Protein AF-B8MIV3-F1 (afdb_monomer)

pLDDT: mean 70.84, std 18.75, range [21.78, 92.44]

Structure (mmCIF, N/CA/C/O backbone):
data_AF-B8MIV3-F1
#
_entry.id   AF-B8MIV3-F1
#
loop_
_atom_site.group_PDB
_atom_site.id
_atom_site.type_symbol
_atom_site.label_atom_id
_atom_site.label_alt_id
_atom_site.label_comp_id
_atom_site.label_asym_id
_atom_site.label_entity_id
_atom_site.label_seq_id
_atom_site.pdbx_PDB_ins_code
_atom_site.Cartn_x
_atom_site.Cartn_y
_atom_site.Cartn_z
_atom_site.occupancy
_atom_site.B_iso_or_equiv
_atom_site.auth_seq_id
_atom_site.auth_comp_id
_atom_site.auth_asym_id
_atom_site.auth_atom_id
_atom_site.pdbx_PDB_model_num
ATOM 1 N N . MET A 1 1 ? -9.979 -46.275 10.441 1.00 34.84 1 MET A N 1
ATOM 2 C CA . MET A 1 1 ? -9.043 -45.698 11.426 1.00 34.84 1 MET A CA 1
ATOM 3 C C . MET A 1 1 ? -7.917 -45.009 10.666 1.00 34.84 1 MET A C 1
ATOM 5 O O . MET A 1 1 ? -6.984 -45.688 10.284 1.00 34.84 1 MET A O 1
ATOM 9 N N . CYS A 1 2 ? -8.074 -43.721 10.334 1.00 21.78 2 CYS A N 1
ATOM 10 C CA . CYS A 1 2 ? -7.055 -42.668 10.484 1.00 21.78 2 CYS A CA 1
ATOM 11 C C . CYS A 1 2 ? -7.606 -41.336 9.936 1.00 21.78 2 CYS A C 1
ATOM 13 O O . CYS A 1 2 ? -8.044 -41.282 8.792 1.00 21.78 2 CYS A O 1
ATOM 15 N N . MET A 1 3 ? -7.541 -40.298 10.776 1.00 25.42 3 MET A N 1
ATOM 16 C CA . MET A 1 3 ? -7.620 -38.861 10.459 1.00 25.42 3 MET A CA 1
ATOM 17 C C . MET A 1 3 ? -8.984 -38.269 10.057 1.00 25.42 3 MET A C 1
ATOM 19 O O . MET A 1 3 ? -9.133 -37.608 9.036 1.00 25.42 3 MET A O 1
ATOM 23 N N . ALA A 1 4 ? -9.962 -38.403 10.956 1.00 30.95 4 ALA A N 1
ATOM 24 C CA . ALA A 1 4 ? -11.007 -37.400 11.147 1.00 30.95 4 ALA A CA 1
ATOM 25 C C . ALA A 1 4 ? -10.595 -36.461 12.294 1.00 30.95 4 ALA A C 1
ATOM 27 O O . ALA A 1 4 ? -10.936 -36.722 13.442 1.00 30.95 4 ALA A O 1
ATOM 28 N N . THR A 1 5 ? -9.828 -35.402 12.022 1.00 29.91 5 THR A N 1
ATOM 29 C CA . THR A 1 5 ? -9.693 -34.224 12.909 1.00 29.91 5 THR A CA 1
ATOM 30 C C . THR A 1 5 ? -9.076 -33.072 12.106 1.00 29.91 5 THR A C 1
ATOM 32 O O . THR A 1 5 ? -8.103 -33.310 11.407 1.00 29.91 5 THR A O 1
ATOM 35 N N . TYR A 1 6 ? -9.614 -31.850 12.230 1.00 24.81 6 TYR A N 1
ATOM 36 C CA . TYR A 1 6 ? -9.175 -30.569 11.620 1.00 24.81 6 TYR A CA 1
ATOM 37 C C . TYR A 1 6 ? -9.845 -30.060 10.329 1.00 24.81 6 TYR A C 1
ATOM 39 O O . TYR A 1 6 ? -9.387 -29.084 9.747 1.00 24.81 6 TYR A O 1
ATOM 47 N N . LEU A 1 7 ? -11.015 -30.582 9.960 1.00 24.48 7 LEU A N 1
ATOM 48 C CA . LEU A 1 7 ? -12.007 -29.817 9.180 1.00 24.48 7 LEU A CA 1
ATOM 49 C C . LEU A 1 7 ? -13.138 -29.360 10.108 1.00 24.48 7 LEU A C 1
ATOM 51 O O . LEU A 1 7 ? -14.319 -29.609 9.881 1.00 24.48 7 LEU A O 1
ATOM 55 N N . THR A 1 8 ? -12.761 -28.724 11.217 1.00 24.02 8 THR A N 1
ATOM 56 C CA . THR A 1 8 ? -13.718 -27.976 12.02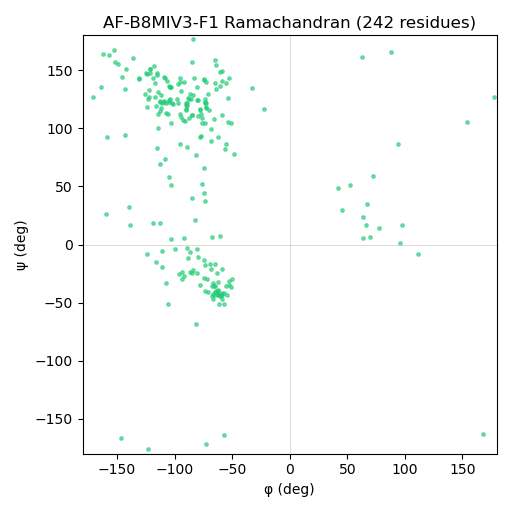8 1.00 24.02 8 THR A CA 1
ATOM 57 C C . THR A 1 8 ? -13.960 -26.660 11.311 1.00 24.02 8 THR A C 1
ATOM 59 O O . THR A 1 8 ? -13.030 -25.882 11.113 1.00 24.02 8 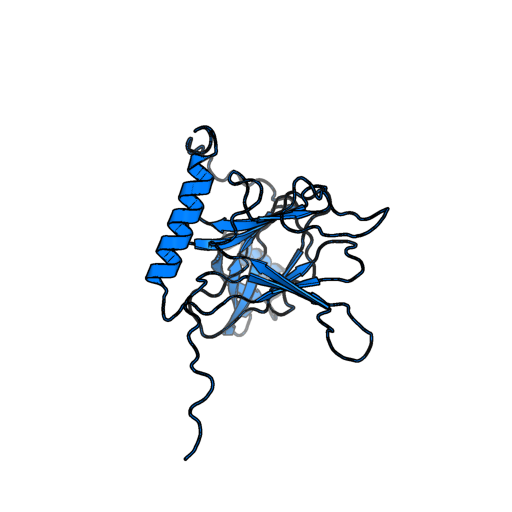THR A O 1
ATOM 62 N N . LEU A 1 9 ? -15.208 -26.464 10.893 1.00 28.73 9 LEU A N 1
ATOM 63 C CA . LEU A 1 9 ? -15.790 -25.209 10.441 1.00 28.73 9 LEU A CA 1
ATOM 64 C C . LEU A 1 9 ? -15.034 -23.975 10.963 1.00 28.73 9 LEU A C 1
ATOM 66 O O . LEU A 1 9 ? -15.094 -23.673 12.151 1.00 28.73 9 LEU A O 1
ATOM 70 N N . ILE A 1 10 ? -14.458 -23.197 10.050 1.00 30.52 10 ILE A N 1
ATOM 71 C CA . ILE A 1 10 ? -14.432 -21.743 10.205 1.00 30.52 10 ILE A CA 1
ATOM 72 C C . ILE A 1 10 ? -15.407 -21.195 9.161 1.00 30.52 10 ILE A C 1
ATOM 74 O O . ILE A 1 10 ? -15.038 -20.661 8.121 1.00 30.52 10 ILE A O 1
ATOM 78 N N . ARG A 1 11 ? -16.701 -21.382 9.445 1.00 32.84 11 ARG A N 1
ATOM 79 C CA . ARG A 1 11 ? -17.645 -20.287 9.206 1.00 32.84 11 ARG A CA 1
ATOM 80 C C . ARG A 1 11 ? -17.146 -19.136 10.093 1.00 32.84 11 ARG A C 1
ATOM 82 O O . ARG A 1 11 ? -16.777 -19.418 11.224 1.00 32.84 11 ARG A O 1
ATOM 89 N N . ASP A 1 12 ? -17.118 -17.914 9.562 1.00 36.22 12 ASP A N 1
ATOM 90 C CA . ASP A 1 12 ? -16.600 -16.657 10.151 1.00 36.22 12 ASP A CA 1
ATOM 91 C C . ASP A 1 12 ? -15.149 -16.248 9.829 1.00 36.22 12 ASP A C 1
ATOM 93 O O . ASP A 1 12 ? -14.218 -16.468 10.599 1.00 36.22 12 ASP A O 1
ATOM 97 N N . THR A 1 13 ? -14.958 -15.539 8.702 1.00 36.06 13 THR A N 1
ATOM 98 C CA . THR A 1 13 ? -14.684 -14.071 8.615 1.00 36.06 13 THR A CA 1
ATOM 99 C C . THR A 1 13 ? -13.906 -13.721 7.337 1.00 36.06 13 THR A C 1
ATOM 101 O O . THR A 1 13 ? -12.713 -13.973 7.211 1.00 36.06 13 THR A O 1
ATOM 104 N N . ALA A 1 14 ? -14.610 -13.133 6.363 1.00 45.69 14 ALA A N 1
ATOM 105 C CA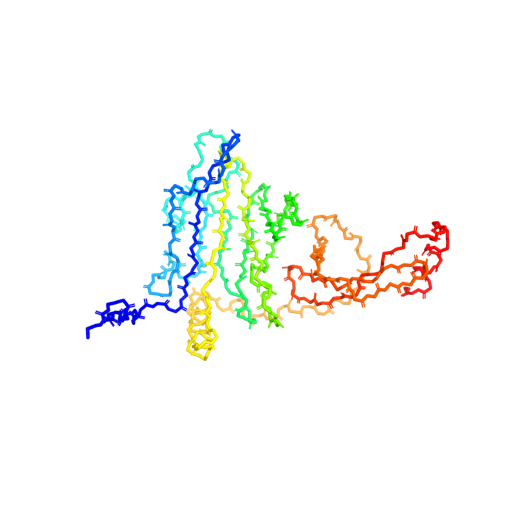 . ALA A 1 14 ? -14.176 -12.915 4.979 1.00 45.69 14 ALA A CA 1
ATOM 106 C C . ALA A 1 14 ? -13.345 -11.635 4.733 1.00 45.69 14 ALA A C 1
ATOM 108 O O . ALA A 1 14 ? -13.545 -10.950 3.744 1.00 45.69 14 ALA A O 1
ATOM 109 N N . PHE A 1 15 ? -12.438 -11.293 5.635 1.00 47.66 15 PHE A N 1
ATOM 110 C CA . PHE A 1 15 ? -11.309 -10.384 5.413 1.00 47.66 15 PHE A CA 1
ATOM 111 C C . PHE A 1 15 ? -10.462 -10.502 6.663 1.00 47.66 15 PHE A C 1
ATOM 113 O O . PHE A 1 15 ? -10.987 -10.425 7.774 1.00 47.66 15 PHE A O 1
ATOM 120 N N . LYS A 1 16 ? -9.181 -10.789 6.479 1.00 56.50 16 LYS A N 1
ATOM 121 C CA . LYS A 1 16 ? -8.246 -10.998 7.571 1.00 56.50 16 LYS A CA 1
ATOM 122 C C . LYS A 1 16 ? -6.924 -10.404 7.139 1.00 56.50 16 LYS A C 1
ATOM 124 O O . LYS A 1 16 ? -6.143 -11.081 6.477 1.00 56.50 16 LYS A O 1
ATOM 129 N N . ILE A 1 17 ? -6.700 -9.151 7.519 1.00 58.06 17 ILE A N 1
ATOM 130 C CA . ILE A 1 17 ? -5.345 -8.615 7.571 1.00 58.06 17 ILE A CA 1
ATOM 131 C C . ILE A 1 17 ? -4.799 -9.007 8.926 1.00 58.06 17 ILE A C 1
ATOM 133 O O . ILE A 1 17 ? -5.283 -8.571 9.973 1.00 58.06 17 ILE A O 1
ATOM 137 N N . ILE A 1 18 ? -3.824 -9.897 8.879 1.00 61.09 18 ILE A N 1
ATOM 138 C CA . ILE A 1 18 ? -2.967 -10.177 10.011 1.00 61.09 18 ILE A CA 1
ATOM 139 C C . ILE A 1 18 ? -1.818 -9.185 9.944 1.00 61.09 18 ILE A C 1
ATOM 141 O O . ILE A 1 18 ? -1.123 -9.120 8.934 1.00 61.09 18 ILE A O 1
ATOM 145 N N . ILE A 1 19 ? -1.629 -8.449 11.031 1.00 60.91 19 ILE A N 1
ATOM 146 C CA . ILE A 1 19 ? -0.485 -7.567 11.216 1.00 60.91 19 ILE A CA 1
ATOM 147 C C . ILE A 1 19 ? 0.423 -8.210 12.248 1.00 60.91 19 ILE A C 1
ATOM 149 O O . ILE A 1 19 ? 0.032 -8.329 13.414 1.00 60.91 19 ILE A O 1
ATOM 153 N N . GLU A 1 20 ? 1.607 -8.635 11.817 1.00 60.38 20 GLU A N 1
ATOM 154 C CA . GLU A 1 20 ? 2.607 -9.235 12.700 1.00 60.38 20 GLU A CA 1
ATOM 155 C C . GLU A 1 20 ? 3.702 -8.221 13.031 1.00 60.38 20 GLU A C 1
ATOM 157 O O . GLU A 1 20 ? 4.365 -7.690 12.138 1.00 60.38 20 GLU A O 1
ATOM 162 N N . PHE A 1 21 ? 3.878 -7.958 14.328 1.00 54.62 21 PHE A N 1
ATOM 163 C CA . PHE A 1 21 ? 4.893 -7.044 14.851 1.00 54.62 21 PHE A CA 1
ATOM 164 C C . PHE A 1 21 ? 6.179 -7.815 15.144 1.00 54.62 21 PHE A C 1
ATOM 166 O O . PHE A 1 21 ? 6.240 -8.560 16.129 1.00 54.62 21 PHE A O 1
ATOM 173 N N . GLY A 1 22 ? 7.198 -7.642 14.304 1.00 53.53 22 GLY A N 1
ATOM 174 C CA . GLY A 1 22 ? 8.499 -8.292 14.468 1.00 53.53 22 GLY A CA 1
ATOM 175 C C . GLY A 1 22 ? 9.596 -7.326 14.905 1.00 53.53 22 GLY A C 1
ATOM 176 O O . GLY A 1 22 ? 9.615 -6.192 14.442 1.00 53.53 22 GLY A O 1
ATOM 177 N N . SER A 1 23 ? 10.524 -7.762 15.762 1.00 47.88 23 SER A N 1
ATOM 178 C CA . SER A 1 23 ? 11.794 -7.059 16.000 1.00 47.88 23 SER A CA 1
ATOM 179 C C . SER A 1 23 ? 12.950 -7.799 15.319 1.00 47.88 23 SER A C 1
ATOM 181 O O . SER A 1 23 ? 13.039 -9.026 15.375 1.00 47.88 23 SER A O 1
ATOM 183 N N . LEU A 1 24 ? 13.844 -7.054 14.659 1.00 46.19 24 LEU A N 1
ATOM 184 C CA . LEU A 1 24 ? 15.051 -7.618 14.052 1.00 46.19 24 LEU A CA 1
ATOM 185 C C . LEU A 1 24 ? 16.084 -7.919 15.152 1.00 46.19 24 LEU A C 1
ATOM 187 O O . LEU A 1 24 ? 16.730 -7.002 15.663 1.00 46.19 24 LEU A O 1
ATOM 191 N N . LEU A 1 25 ? 16.268 -9.191 15.508 1.00 42.81 25 LEU A N 1
ATOM 192 C CA . LEU A 1 25 ? 17.424 -9.625 16.294 1.00 42.81 25 LEU A CA 1
ATOM 193 C C . LEU A 1 25 ? 18.569 -9.978 15.344 1.00 42.81 25 LEU A C 1
ATOM 195 O O . LEU A 1 25 ? 18.414 -10.786 14.429 1.00 42.81 25 LEU A O 1
ATOM 199 N N . MET A 1 26 ? 19.733 -9.366 15.569 1.00 37.59 26 MET A N 1
ATOM 200 C CA . MET A 1 26 ? 20.976 -9.720 14.884 1.00 37.59 26 MET A CA 1
ATOM 201 C C . MET A 1 26 ? 21.247 -11.224 15.051 1.00 37.59 26 MET A C 1
ATOM 203 O O . MET A 1 26 ? 21.647 -11.666 16.123 1.00 37.59 26 MET A O 1
ATOM 207 N N . GLY A 1 27 ? 21.025 -11.999 13.985 1.00 42.69 27 GLY A N 1
ATOM 208 C CA . GLY A 1 27 ? 21.519 -13.371 13.846 1.00 42.69 27 GLY A CA 1
ATOM 209 C C . GLY A 1 27 ? 20.499 -14.516 13.878 1.00 42.69 27 GLY A C 1
ATOM 210 O O . GLY A 1 27 ? 20.904 -15.633 13.572 1.00 42.69 27 GLY A O 1
ATOM 211 N N . ALA A 1 28 ? 19.212 -14.307 14.183 1.00 42.44 28 ALA A N 1
ATOM 212 C CA . ALA A 1 28 ? 18.247 -15.418 14.207 1.00 42.44 28 ALA A CA 1
ATOM 213 C C . ALA A 1 28 ? 16.782 -14.968 14.060 1.00 42.44 28 ALA A C 1
ATOM 215 O O . ALA A 1 28 ? 16.124 -14.709 15.059 1.00 42.44 28 ALA A O 1
ATOM 216 N N . GLY A 1 29 ? 16.272 -14.944 12.821 1.00 49.16 29 GLY A N 1
ATOM 217 C CA . GLY A 1 29 ? 14.836 -14.884 12.504 1.00 49.16 29 GLY A CA 1
ATOM 218 C C . GLY A 1 29 ? 14.067 -13.635 12.967 1.00 49.16 29 GLY A C 1
ATOM 219 O O . GLY A 1 29 ? 14.489 -12.880 13.838 1.00 49.16 29 GLY A O 1
ATOM 220 N N . PHE A 1 30 ? 12.897 -13.405 12.369 1.00 45.03 30 PHE A N 1
ATOM 221 C CA . PHE A 1 30 ? 11.919 -12.461 12.911 1.00 45.03 30 PHE A CA 1
ATOM 222 C C . PHE A 1 30 ? 11.138 -13.152 14.035 1.00 45.03 30 PHE A C 1
ATOM 224 O O . PHE A 1 30 ? 10.541 -14.205 13.817 1.00 45.03 30 PHE A O 1
ATOM 231 N N . LEU A 1 31 ? 11.120 -12.567 15.236 1.00 48.03 31 LEU A N 1
ATOM 232 C CA . LEU A 1 31 ? 10.182 -12.965 16.289 1.00 48.03 31 LEU A CA 1
ATOM 233 C C . LEU A 1 31 ? 8.943 -12.078 16.200 1.00 48.03 31 LEU A C 1
ATOM 235 O O . LEU A 1 31 ? 8.992 -10.902 16.561 1.00 48.03 31 LEU A O 1
ATOM 239 N N . PHE A 1 32 ? 7.835 -12.640 15.724 1.00 52.69 32 PHE A N 1
ATOM 240 C CA . PHE A 1 32 ? 6.541 -11.966 15.720 1.00 52.69 32 PHE A CA 1
ATOM 241 C C . PHE A 1 32 ? 5.943 -12.007 17.125 1.00 52.69 32 PHE A C 1
ATOM 243 O O . PHE A 1 32 ? 5.611 -13.068 17.648 1.00 52.69 32 PHE A O 1
ATOM 250 N N . THR A 1 33 ? 5.842 -10.846 17.763 1.00 55.53 33 THR A N 1
ATOM 251 C CA . THR A 1 33 ? 5.434 -10.740 19.172 1.00 55.53 33 THR A CA 1
ATOM 252 C C . THR A 1 33 ? 3.930 -10.552 19.340 1.00 55.53 33 THR A C 1
ATOM 254 O O . THR A 1 33 ? 3.376 -10.946 20.360 1.00 55.53 33 THR A O 1
ATOM 257 N N . HIS A 1 34 ? 3.262 -9.962 18.346 1.00 64.38 34 HIS A N 1
ATOM 258 C CA . HIS A 1 34 ? 1.845 -9.613 18.413 1.00 64.38 34 HIS A CA 1
ATOM 259 C C . HIS A 1 34 ? 1.185 -9.777 17.047 1.00 64.38 34 HIS A C 1
ATOM 261 O O . HIS A 1 34 ? 1.802 -9.481 16.023 1.00 64.38 34 HIS A O 1
ATOM 267 N N . ARG A 1 35 ? -0.079 -10.218 17.057 1.00 69.19 35 ARG A N 1
ATOM 268 C CA . ARG A 1 35 ? -0.912 -10.409 15.869 1.00 69.19 35 ARG A CA 1
ATOM 269 C C . ARG A 1 35 ? -2.201 -9.614 16.017 1.00 69.19 35 ARG A C 1
ATOM 271 O O . ARG A 1 35 ? -2.978 -9.893 16.926 1.00 69.19 35 ARG A O 1
ATOM 278 N N . ILE A 1 36 ? -2.442 -8.662 15.124 1.00 72.81 36 ILE A N 1
ATOM 279 C CA . ILE A 1 36 ? -3.729 -7.954 15.051 1.00 72.81 36 ILE A CA 1
ATOM 280 C C . ILE A 1 36 ? -4.507 -8.495 13.862 1.00 72.81 36 ILE A C 1
ATOM 282 O O . ILE A 1 36 ? -3.928 -8.705 12.800 1.00 72.81 36 ILE A O 1
ATOM 286 N N . LYS A 1 37 ? -5.803 -8.747 14.060 1.00 78.19 37 LYS A N 1
ATOM 287 C CA . LYS A 1 37 ? -6.717 -9.247 13.035 1.00 78.19 37 LYS A CA 1
ATOM 288 C C . LYS A 1 37 ? -7.733 -8.156 12.703 1.00 78.19 37 LYS A C 1
ATOM 290 O O . LYS A 1 37 ? -8.497 -7.775 13.583 1.00 78.19 37 LYS A O 1
ATOM 295 N N . LEU A 1 38 ? -7.740 -7.671 11.463 1.00 75.06 38 LEU A N 1
ATOM 296 C CA . LEU A 1 38 ? -8.798 -6.785 10.960 1.00 75.06 38 LEU A CA 1
ATOM 297 C C . LEU A 1 38 ? -9.861 -7.613 10.238 1.00 75.06 38 LEU A C 1
ATOM 299 O O . LEU A 1 38 ? -9.504 -8.448 9.407 1.00 75.06 38 LEU A O 1
ATOM 303 N N . GLU A 1 39 ? -11.139 -7.381 10.542 1.00 76.31 39 GLU A N 1
ATOM 304 C CA . GLU A 1 39 ? -12.282 -8.119 9.991 1.00 76.31 39 GLU A CA 1
ATOM 305 C C . GLU A 1 39 ? -13.470 -7.189 9.724 1.00 76.31 39 GLU A C 1
ATOM 307 O O . GLU A 1 39 ? -13.702 -6.250 10.477 1.00 76.31 39 GLU A O 1
ATOM 312 N N . PHE A 1 40 ? -14.316 -7.514 8.743 1.00 72.06 40 PHE A N 1
ATOM 313 C CA . PHE A 1 40 ? -15.565 -6.771 8.505 1.00 72.06 40 PHE A CA 1
ATOM 314 C C . PHE A 1 40 ? -16.572 -6.829 9.669 1.00 72.06 40 PHE A C 1
ATOM 316 O O . PHE A 1 40 ? -17.416 -5.947 9.797 1.00 72.06 40 PHE A O 1
ATOM 323 N N . SER A 1 41 ? -16.512 -7.868 10.504 1.00 71.50 41 SER A N 1
ATOM 324 C CA . SER A 1 41 ? -17.312 -8.028 11.732 1.00 71.50 41 SER A CA 1
ATOM 325 C C . SER A 1 41 ? -16.926 -7.035 12.827 1.00 71.50 41 SER A C 1
ATOM 327 O O . SER A 1 41 ? -17.725 -6.787 13.728 1.00 71.50 41 SER A O 1
ATOM 329 N N . GLN A 1 42 ? -15.713 -6.484 12.759 1.00 73.94 42 GLN A N 1
ATOM 330 C CA . GLN A 1 42 ? -15.182 -5.512 13.706 1.00 73.94 42 GLN A CA 1
ATOM 331 C C . GLN A 1 42 ? -14.962 -4.192 12.962 1.00 73.94 42 GLN A C 1
ATOM 333 O O . GLN A 1 42 ? -13.858 -3.943 12.478 1.00 73.94 42 GLN A O 1
ATOM 338 N N . PRO A 1 43 ? -16.012 -3.365 12.801 1.00 71.75 43 PRO A N 1
ATOM 339 C CA . PRO A 1 43 ? -15.891 -2.115 12.065 1.00 71.75 43 PRO A CA 1
ATOM 340 C C . PRO A 1 43 ? -14.915 -1.155 12.767 1.00 71.75 43 PRO A C 1
ATOM 342 O O . PRO A 1 43 ? -14.756 -1.230 13.991 1.00 71.75 43 PRO A O 1
ATOM 345 N N . PRO A 1 44 ? -14.289 -0.232 12.017 1.00 80.19 44 PRO A N 1
ATOM 346 C CA . PRO A 1 44 ? -13.416 0.780 12.596 1.00 80.19 44 PRO A CA 1
ATOM 347 C C . PRO A 1 44 ? -14.175 1.669 13.593 1.00 80.19 44 PRO A C 1
ATOM 349 O O . PRO A 1 44 ? -15.370 1.943 13.445 1.00 80.19 44 PRO A O 1
ATOM 352 N N . LYS A 1 45 ? -13.463 2.154 14.614 1.00 78.62 45 LYS A N 1
ATOM 353 C CA . LYS A 1 45 ? -13.953 3.016 15.702 1.00 78.62 45 LYS A CA 1
ATOM 354 C C . LYS A 1 45 ? -14.670 4.255 15.191 1.00 78.62 45 LYS A C 1
ATOM 356 O O . LYS A 1 45 ? -15.596 4.736 15.839 1.00 78.62 45 LYS A O 1
ATOM 361 N N . ASN A 1 46 ? -14.217 4.798 14.070 1.00 72.19 46 ASN A N 1
ATOM 362 C CA . ASN A 1 46 ? -14.889 5.887 13.391 1.00 72.19 46 ASN A CA 1
ATOM 363 C C . ASN A 1 46 ? -15.376 5.376 12.038 1.00 72.19 46 ASN A C 1
ATOM 365 O O . ASN A 1 46 ? -14.572 5.361 11.135 1.00 72.19 46 ASN A O 1
ATOM 369 N N . PRO A 1 47 ? -16.654 5.024 11.848 1.00 66.50 47 PRO A N 1
ATOM 370 C CA . PRO A 1 47 ? -17.147 4.469 10.583 1.00 66.50 47 PRO A CA 1
ATOM 371 C C . PRO A 1 47 ? -16.958 5.377 9.353 1.00 66.50 47 PRO A C 1
ATOM 373 O O . PRO A 1 47 ? -16.950 4.879 8.231 1.00 66.50 47 PRO A O 1
ATOM 376 N N . ALA A 1 48 ? -16.792 6.691 9.563 1.00 64.06 48 ALA A N 1
ATOM 377 C CA . ALA A 1 48 ? -16.472 7.662 8.512 1.00 64.06 48 ALA A CA 1
ATOM 378 C C . ALA A 1 48 ? -14.981 7.690 8.140 1.00 64.06 48 ALA A C 1
ATOM 380 O O . ALA A 1 48 ? -14.573 8.451 7.264 1.00 64.06 48 ALA A O 1
ATOM 381 N N . LYS A 1 49 ? -14.156 6.912 8.843 1.00 61.78 49 LYS A N 1
ATOM 382 C CA . LYS A 1 49 ? -12.730 6.726 8.596 1.00 61.78 49 LYS A CA 1
ATOM 383 C C . LYS A 1 49 ? -12.421 5.230 8.591 1.00 61.78 49 LYS A C 1
ATOM 385 O O . LYS A 1 49 ? -12.978 4.450 9.350 1.00 61.78 49 LYS A O 1
ATOM 390 N N . ASP A 1 50 ? -11.529 4.799 7.725 1.00 82.88 50 ASP A N 1
ATOM 391 C CA . ASP A 1 50 ? -11.183 3.381 7.656 1.00 82.88 50 ASP A CA 1
ATOM 392 C C . ASP A 1 50 ? -10.338 2.935 8.861 1.00 82.88 50 ASP A C 1
ATOM 394 O O . ASP A 1 50 ? -10.140 3.696 9.814 1.00 82.88 50 ASP A O 1
ATOM 398 N N . PHE A 1 51 ? -9.810 1.705 8.837 1.00 85.94 51 PHE A N 1
ATOM 399 C CA . PHE A 1 51 ? -8.977 1.195 9.929 1.00 85.94 51 PHE A CA 1
ATOM 400 C C . PHE A 1 51 ? -7.754 2.084 10.136 1.00 85.94 51 PHE A C 1
ATOM 402 O O . PHE A 1 51 ? -6.851 2.133 9.302 1.00 85.94 51 PHE A O 1
ATOM 409 N N . SER A 1 52 ? -7.730 2.778 11.266 1.00 88.69 52 SER A N 1
ATOM 410 C CA . SER A 1 52 ? -6.802 3.867 11.540 1.00 88.69 52 SER A CA 1
ATOM 411 C C . SER A 1 52 ? -5.664 3.440 12.465 1.00 88.69 52 SER A C 1
ATOM 413 O O . SER A 1 52 ? -5.863 2.787 13.495 1.00 88.69 52 SER A O 1
ATOM 415 N N . PHE A 1 53 ? -4.450 3.847 12.107 1.00 88.00 53 PHE A N 1
ATOM 416 C CA . PHE A 1 53 ? -3.216 3.484 12.795 1.00 88.00 53 PHE A CA 1
ATOM 417 C C . PHE A 1 53 ? -2.482 4.735 13.249 1.00 88.00 53 PHE A C 1
ATOM 419 O O . PHE A 1 53 ? -2.284 5.658 12.463 1.00 88.00 53 PHE A O 1
ATOM 426 N N . GLY A 1 54 ? -2.025 4.779 14.497 1.00 86.62 54 GLY A N 1
ATOM 427 C CA . GLY A 1 54 ? -1.319 5.953 15.008 1.00 86.62 54 GLY A CA 1
ATOM 428 C C . GLY A 1 54 ? -1.146 5.940 16.515 1.00 86.62 54 GLY A C 1
ATOM 429 O O . GLY A 1 54 ? -1.263 4.904 17.158 1.00 86.62 54 GLY A O 1
ATOM 430 N N . ARG A 1 55 ? -0.834 7.093 17.102 1.00 85.50 55 ARG A N 1
ATOM 431 C 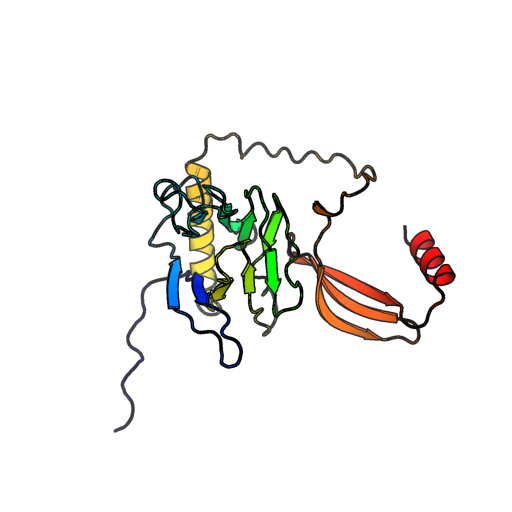CA . ARG A 1 55 ? -0.519 7.197 18.536 1.00 85.50 55 ARG A CA 1
ATOM 432 C C . ARG A 1 55 ? -1.747 7.393 19.433 1.00 85.50 55 ARG A C 1
ATOM 434 O O . ARG A 1 55 ? -1.689 7.131 20.633 1.00 85.50 55 ARG A O 1
ATOM 441 N N . ASN A 1 56 ? -2.847 7.913 18.894 1.00 83.44 56 ASN A N 1
ATOM 442 C CA . ASN A 1 56 ? -3.971 8.361 19.711 1.00 83.44 56 ASN A CA 1
ATOM 443 C C . ASN A 1 56 ? -4.958 7.222 20.015 1.00 83.44 56 ASN A C 1
ATOM 445 O O . ASN A 1 56 ? -5.758 6.850 19.164 1.00 83.44 56 ASN A O 1
ATOM 449 N N . LEU A 1 57 ? -4.985 6.758 21.269 1.00 83.00 57 LEU A N 1
ATOM 450 C CA . LEU A 1 57 ? -5.902 5.719 21.773 1.00 83.00 57 LEU A CA 1
ATOM 451 C C . LEU A 1 57 ? -7.392 5.983 21.509 1.00 83.00 57 LEU A C 1
ATOM 453 O O . LEU A 1 57 ? -8.168 5.036 21.348 1.00 83.00 57 LEU A O 1
ATOM 457 N N . ARG A 1 58 ? -7.801 7.257 21.480 1.00 81.88 58 ARG A N 1
ATOM 458 C CA . ARG A 1 58 ? -9.205 7.648 21.287 1.00 81.88 58 ARG A CA 1
ATOM 459 C C . ARG A 1 58 ? -9.610 7.712 19.819 1.00 81.88 58 ARG A C 1
ATOM 461 O O . ARG A 1 58 ? -10.796 7.621 19.536 1.00 81.88 58 ARG A O 1
ATOM 468 N N . GLN A 1 59 ? -8.652 7.910 18.915 1.00 81.69 59 GLN A N 1
ATOM 469 C CA . GLN A 1 59 ? -8.920 8.103 17.486 1.00 81.69 59 GLN A CA 1
ATOM 470 C C . GLN A 1 59 ? -8.534 6.892 16.639 1.00 81.69 59 GLN A C 1
ATOM 472 O O . GLN A 1 59 ? -9.200 6.651 15.645 1.00 81.69 59 GLN A O 1
ATOM 477 N N . CYS A 1 60 ? -7.481 6.161 17.020 1.00 84.88 60 CYS A N 1
ATOM 478 C CA . CYS A 1 60 ? -6.949 5.039 16.252 1.00 84.88 60 CYS A CA 1
ATOM 479 C C . CYS A 1 60 ? -7.566 3.708 16.668 1.00 84.88 60 CYS A C 1
ATOM 481 O O . CYS A 1 60 ? -7.721 3.432 17.864 1.00 84.88 60 CYS A O 1
ATOM 483 N N . ASP A 1 61 ? -7.839 2.860 15.685 1.00 84.50 61 ASP A N 1
ATOM 484 C CA . ASP A 1 61 ? -8.195 1.453 15.871 1.00 84.50 61 ASP A CA 1
ATOM 485 C C . ASP A 1 61 ? -7.016 0.670 16.430 1.00 84.50 61 ASP A C 1
ATOM 487 O O . ASP A 1 61 ? -7.141 -0.034 17.434 1.00 84.50 61 ASP A O 1
ATOM 491 N N . VAL A 1 62 ? -5.846 0.885 15.830 1.00 84.19 62 VAL A N 1
ATOM 492 C CA . VAL A 1 62 ? -4.592 0.261 16.232 1.00 84.19 62 VAL A CA 1
ATOM 493 C C . VAL A 1 62 ? -3.626 1.329 16.720 1.00 84.19 62 VAL A C 1
ATOM 495 O O . VAL A 1 62 ? -3.222 2.232 15.983 1.00 84.19 62 VAL A O 1
ATOM 498 N N . VAL A 1 63 ? -3.229 1.209 17.985 1.00 84.50 63 VAL A N 1
ATOM 499 C CA . VAL A 1 63 ? -2.263 2.127 18.582 1.00 84.50 63 VAL A CA 1
ATOM 500 C C . VAL A 1 63 ? -0.846 1.628 18.367 1.00 84.50 63 VAL A C 1
ATOM 502 O O . VAL A 1 63 ? -0.454 0.565 18.840 1.00 84.50 63 VAL A O 1
ATOM 505 N N . LEU A 1 64 ? -0.070 2.448 17.675 1.00 80.62 64 LEU A N 1
ATOM 506 C CA . LEU A 1 64 ? 1.353 2.290 17.452 1.00 80.62 64 LEU A CA 1
ATOM 507 C C . LEU A 1 64 ? 2.094 2.987 18.604 1.00 80.62 64 LEU A C 1
ATOM 509 O O . LEU A 1 64 ? 2.457 4.161 18.502 1.00 80.62 64 LEU A O 1
ATOM 513 N N . ASP A 1 65 ? 2.267 2.301 19.738 1.00 69.25 65 ASP A N 1
ATOM 514 C CA . ASP A 1 65 ? 3.002 2.874 20.872 1.00 69.25 65 ASP A CA 1
ATOM 515 C C . ASP A 1 65 ? 4.516 2.830 20.630 1.00 69.25 65 ASP A C 1
ATOM 517 O O . ASP A 1 65 ? 5.227 1.871 20.938 1.00 69.25 65 ASP A O 1
ATOM 521 N N . ALA A 1 66 ? 5.027 3.927 20.089 1.00 60.97 66 ALA A N 1
ATOM 522 C CA . ALA A 1 66 ? 6.414 4.300 20.261 1.00 60.97 66 ALA A CA 1
ATOM 523 C C . ALA A 1 66 ? 6.439 5.452 21.270 1.00 60.97 66 ALA A C 1
ATOM 525 O O . ALA A 1 66 ? 5.756 6.458 21.072 1.00 60.97 66 ALA A O 1
ATOM 526 N N . GLY A 1 67 ? 7.201 5.277 22.355 1.00 59.72 67 GLY A N 1
ATOM 527 C CA . GLY A 1 67 ? 7.224 6.162 23.524 1.00 59.72 67 GLY A CA 1
ATOM 528 C C . GLY A 1 67 ? 7.560 7.639 23.249 1.00 59.72 67 GLY A C 1
ATOM 529 O O . GLY A 1 67 ? 7.498 8.147 22.130 1.00 59.72 67 GLY A O 1
ATOM 530 N N . HIS A 1 68 ? 7.905 8.387 24.297 1.00 53.50 68 HIS A N 1
ATOM 531 C CA . HIS A 1 68 ? 8.231 9.812 24.164 1.00 53.50 68 HIS A CA 1
ATOM 532 C C . HIS A 1 68 ? 9.324 10.052 23.100 1.00 53.50 68 HIS A C 1
ATOM 534 O O . HIS A 1 68 ? 10.381 9.433 23.141 1.00 53.50 68 HIS A O 1
ATOM 540 N N . GLY A 1 69 ? 9.040 10.928 22.125 1.00 60.28 69 GLY A N 1
ATOM 541 C CA . GLY A 1 69 ? 9.935 11.233 20.998 1.00 60.28 69 GLY A CA 1
ATOM 542 C C . GLY A 1 69 ? 9.671 10.461 19.699 1.00 60.28 69 GLY A C 1
ATOM 543 O O . GLY A 1 69 ? 10.383 10.676 18.717 1.00 60.28 69 GLY A O 1
ATOM 544 N N . SER A 1 70 ? 8.657 9.591 19.645 1.00 68.12 70 SER A N 1
ATOM 545 C CA . SER A 1 70 ? 8.294 8.919 18.396 1.00 68.12 70 SER A CA 1
ATOM 546 C C . SER A 1 70 ? 7.793 9.893 17.328 1.00 68.12 70 SER A C 1
ATOM 548 O O . SER A 1 70 ? 7.029 10.820 17.596 1.00 68.12 70 SER A O 1
ATOM 550 N N . ARG A 1 71 ? 8.215 9.666 16.079 1.00 78.44 71 ARG A N 1
ATOM 551 C CA . ARG A 1 71 ? 7.800 10.450 14.902 1.00 78.44 71 ARG A CA 1
ATOM 552 C C . ARG A 1 71 ? 6.446 9.998 14.337 1.00 78.44 71 ARG A C 1
ATOM 554 O O . ARG A 1 71 ? 6.136 10.259 13.176 1.00 78.44 71 ARG A O 1
ATOM 561 N N . ILE A 1 72 ? 5.647 9.324 15.161 1.00 85.12 72 ILE A N 1
ATOM 562 C CA . ILE A 1 72 ? 4.351 8.768 14.791 1.00 85.12 72 ILE A CA 1
ATOM 563 C C . ILE A 1 72 ? 3.273 9.817 15.058 1.00 85.12 72 ILE A C 1
ATOM 565 O O . ILE A 1 72 ? 3.115 10.282 16.186 1.00 85.12 72 ILE A O 1
ATOM 569 N N . SER A 1 73 ? 2.537 10.189 14.013 1.00 86.44 73 SER A N 1
ATOM 570 C CA . SER A 1 73 ? 1.396 11.096 14.113 1.00 86.44 73 SER A CA 1
ATOM 571 C C . SER A 1 73 ? 0.247 10.503 14.945 1.00 86.44 73 SER A C 1
ATOM 573 O O . SER A 1 73 ? 0.137 9.288 15.122 1.00 86.44 73 SER A O 1
ATOM 575 N N . ASN A 1 74 ? -0.626 11.372 15.469 1.00 87.62 74 ASN A N 1
ATOM 576 C CA . ASN A 1 74 ? -1.798 10.957 16.252 1.00 87.62 74 ASN A CA 1
ATOM 577 C C . ASN A 1 74 ? -2.671 9.965 15.484 1.00 87.62 74 ASN A C 1
ATOM 579 O O . ASN A 1 74 ? -3.058 8.956 16.061 1.00 87.62 74 ASN A O 1
ATOM 583 N N . VAL A 1 75 ? -2.890 10.249 14.201 1.00 87.81 75 VAL A N 1
ATOM 584 C CA . VAL A 1 75 ? -3.312 9.305 13.167 1.00 87.81 75 VAL A CA 1
ATOM 585 C C . VAL A 1 75 ? -2.230 9.360 12.090 1.00 87.81 75 VAL A C 1
ATOM 587 O O . VAL A 1 75 ? -1.817 10.451 11.703 1.00 87.81 75 VAL A O 1
ATOM 590 N N . HIS A 1 76 ? -1.679 8.211 11.718 1.00 87.81 76 HIS A N 1
ATOM 591 C CA . HIS A 1 76 ? -0.505 8.078 10.854 1.00 87.81 76 HIS A CA 1
ATOM 592 C C . HIS A 1 76 ? -0.900 7.619 9.455 1.00 87.81 76 HIS A C 1
ATOM 594 O O . HIS A 1 76 ? -0.522 8.244 8.471 1.00 87.81 76 HIS A O 1
ATOM 600 N N . PHE A 1 77 ? -1.669 6.540 9.373 1.00 89.44 77 PHE A N 1
ATOM 601 C CA . PHE A 1 77 ? -2.179 6.016 8.116 1.00 89.44 77 PHE A CA 1
ATOM 602 C C . PHE A 1 77 ? -3.488 5.264 8.351 1.00 89.44 77 PHE A C 1
ATOM 604 O O . PHE A 1 77 ? -3.836 4.940 9.494 1.00 89.44 77 PHE A O 1
ATOM 611 N N . TYR A 1 78 ? -4.178 4.966 7.256 1.00 88.56 78 TYR A N 1
ATOM 612 C CA . TYR A 1 78 ? -5.365 4.121 7.239 1.00 88.56 78 TYR A CA 1
ATOM 613 C C . TYR A 1 78 ? -5.144 2.937 6.318 1.00 88.56 78 TYR A C 1
ATOM 615 O O . TYR A 1 78 ? -4.401 3.041 5.343 1.00 88.56 78 TYR A O 1
ATOM 623 N N . VAL A 1 79 ? -5.809 1.831 6.624 1.00 86.94 79 VAL A N 1
ATOM 624 C CA . VAL A 1 79 ? -5.926 0.683 5.727 1.00 86.94 79 VAL A CA 1
ATOM 625 C C . VAL A 1 79 ? -7.380 0.572 5.294 1.00 86.94 79 VAL A C 1
ATOM 627 O O . VAL A 1 79 ? -8.272 0.470 6.139 1.00 86.94 79 VAL A O 1
ATOM 630 N N . THR A 1 80 ? -7.606 0.608 3.984 1.00 86.50 80 THR A N 1
ATOM 631 C CA . THR A 1 80 ? -8.937 0.574 3.367 1.00 86.50 80 THR A CA 1
ATOM 632 C C . THR A 1 80 ? -8.913 -0.158 2.027 1.00 86.50 80 THR A C 1
ATOM 634 O O . THR A 1 80 ? -7.946 -0.853 1.722 1.00 86.50 80 THR A O 1
ATOM 637 N N . PHE A 1 81 ? -9.981 -0.023 1.247 1.00 84.44 81 PHE A N 1
ATOM 638 C CA . PHE A 1 81 ? -10.106 -0.514 -0.109 1.00 84.44 81 PHE A CA 1
ATOM 639 C C . PHE A 1 81 ? -10.251 0.641 -1.095 1.00 84.44 81 PHE A C 1
ATOM 641 O O . PHE A 1 81 ? -10.887 1.650 -0.791 1.00 84.44 81 PHE A O 1
ATOM 648 N N . ASP A 1 82 ? -9.706 0.478 -2.296 1.00 82.88 82 ASP A N 1
ATOM 649 C CA . ASP A 1 82 ? -10.016 1.368 -3.410 1.00 82.88 82 ASP A CA 1
ATOM 650 C C . ASP A 1 82 ? -11.314 0.949 -4.132 1.00 82.88 82 ASP A C 1
ATOM 652 O O . ASP A 1 82 ? -11.938 -0.078 -3.854 1.00 82.88 82 ASP A O 1
ATOM 656 N N . HIS A 1 83 ? -11.715 1.743 -5.122 1.00 79.81 83 HIS A N 1
ATOM 657 C CA . HIS A 1 83 ? -12.869 1.463 -5.982 1.00 79.81 83 HIS A CA 1
ATOM 658 C C . HIS A 1 83 ? -12.696 0.208 -6.858 1.00 79.81 83 HIS A C 1
ATOM 660 O O . HIS A 1 83 ? -13.672 -0.329 -7.387 1.00 79.81 83 HIS A O 1
ATOM 666 N N . HIS A 1 84 ? -11.466 -0.278 -7.013 1.00 79.88 84 HIS A N 1
ATOM 667 C CA . HIS A 1 84 ? -11.159 -1.544 -7.660 1.00 79.88 84 HIS A CA 1
ATOM 668 C C . HIS A 1 84 ? -11.100 -2.726 -6.676 1.00 79.88 84 HIS A C 1
ATOM 670 O O . HIS A 1 84 ? -10.802 -3.840 -7.114 1.00 79.88 84 HIS A O 1
ATOM 676 N N . ARG A 1 85 ? -11.447 -2.510 -5.396 1.00 81.25 85 ARG A N 1
ATOM 677 C CA . ARG A 1 85 ? -11.438 -3.490 -4.293 1.00 81.25 85 ARG A CA 1
ATOM 678 C C . ARG A 1 85 ? -10.039 -3.977 -3.911 1.00 81.25 85 ARG A C 1
ATOM 680 O O . ARG A 1 85 ? -9.930 -5.004 -3.246 1.00 81.25 85 ARG A O 1
ATOM 687 N N . ASN A 1 86 ? -8.997 -3.260 -4.321 1.00 83.56 86 ASN A N 1
ATOM 688 C CA . ASN A 1 86 ? -7.640 -3.491 -3.848 1.00 83.56 86 ASN A CA 1
ATOM 689 C C . ASN A 1 86 ? -7.521 -2.952 -2.418 1.00 83.56 86 ASN A C 1
ATOM 691 O O . ASN A 1 86 ? -8.066 -1.893 -2.107 1.00 83.56 86 ASN A O 1
ATOM 695 N N . ILE A 1 87 ? -6.785 -3.643 -1.561 1.00 85.44 87 ILE A N 1
ATOM 696 C CA . ILE A 1 87 ? -6.397 -3.177 -0.232 1.00 85.44 87 ILE A CA 1
ATOM 697 C C . ILE A 1 87 ? -5.336 -2.090 -0.382 1.00 85.44 87 ILE A C 1
ATOM 699 O O . ILE A 1 87 ? -4.247 -2.328 -0.903 1.00 85.44 87 ILE A O 1
ATOM 703 N N . ILE A 1 88 ? -5.616 -0.907 0.152 1.00 87.56 88 ILE A N 1
ATOM 704 C CA . ILE A 1 88 ? -4.717 0.242 0.091 1.00 87.56 88 ILE A CA 1
ATOM 705 C C . ILE A 1 88 ? -4.332 0.744 1.482 1.00 87.56 88 ILE A C 1
ATOM 707 O O . ILE A 1 88 ? -5.092 0.629 2.446 1.00 87.56 88 ILE A O 1
ATOM 711 N N . LEU A 1 89 ? -3.143 1.334 1.572 1.00 90.31 89 LEU A N 1
ATOM 712 C CA . LEU A 1 89 ? -2.684 2.132 2.698 1.00 90.31 89 LEU A CA 1
ATOM 713 C C . LEU A 1 89 ? -2.622 3.596 2.280 1.00 90.31 89 LEU A C 1
ATOM 715 O O . LEU A 1 89 ? -1.897 3.945 1.350 1.00 90.31 89 LEU A O 1
ATOM 719 N N . ILE A 1 90 ? -3.329 4.451 3.013 1.00 89.62 90 ILE A N 1
ATOM 720 C CA . ILE A 1 90 ? -3.335 5.901 2.803 1.00 89.62 90 ILE A CA 1
ATOM 721 C C . ILE A 1 90 ? -2.505 6.544 3.912 1.00 89.62 90 ILE A C 1
ATOM 723 O O . ILE A 1 90 ? -2.893 6.504 5.083 1.00 89.62 90 ILE A O 1
ATOM 727 N N . ASP A 1 91 ? -1.353 7.118 3.564 1.00 88.75 91 ASP A N 1
ATOM 728 C CA . ASP A 1 91 ? -0.513 7.859 4.510 1.00 88.75 91 ASP A CA 1
ATOM 729 C C . ASP A 1 91 ? -1.054 9.282 4.732 1.00 88.75 91 ASP A C 1
ATOM 731 O O . ASP A 1 91 ? -1.164 10.051 3.784 1.00 88.75 91 ASP A O 1
ATOM 735 N N . GLU A 1 92 ? -1.314 9.658 5.987 1.00 87.44 92 GLU A N 1
ATOM 736 C CA . GLU A 1 92 ? -1.627 11.040 6.411 1.00 87.44 92 GLU A CA 1
ATOM 737 C C . GLU A 1 92 ? -0.579 11.570 7.409 1.00 87.44 92 GLU A C 1
ATOM 739 O O . GLU A 1 92 ? -0.810 12.502 8.190 1.00 87.44 92 GLU A O 1
ATOM 744 N N . SER A 1 93 ? 0.595 10.942 7.449 1.00 87.19 93 SER A N 1
ATOM 745 C CA . SER A 1 93 ? 1.568 11.195 8.497 1.00 87.19 93 SER A CA 1
ATOM 746 C C . SER A 1 93 ? 2.464 12.394 8.204 1.00 87.19 93 SER A C 1
ATOM 748 O O . SER A 1 93 ? 2.739 12.800 7.074 1.00 87.19 93 SER A O 1
ATOM 750 N N . THR A 1 94 ? 3.027 12.958 9.271 1.00 86.69 94 THR A N 1
ATOM 751 C CA . THR A 1 94 ? 3.943 14.102 9.154 1.00 86.69 94 THR A CA 1
ATOM 752 C C . THR A 1 94 ? 5.324 13.688 8.626 1.00 86.69 94 THR A C 1
ATOM 754 O O . THR A 1 94 ? 6.018 14.481 7.976 1.00 86.69 94 THR A O 1
ATOM 757 N N . HIS A 1 95 ? 5.732 12.447 8.902 1.00 85.50 95 HIS A N 1
ATOM 758 C CA . HIS A 1 95 ? 7.080 11.930 8.638 1.00 85.50 95 HIS A CA 1
ATOM 759 C C . HIS A 1 95 ? 7.137 10.882 7.523 1.00 85.50 95 HIS A C 1
ATOM 761 O O . HIS A 1 95 ? 8.235 10.519 7.099 1.00 85.50 95 HIS A O 1
ATOM 767 N N . GLY A 1 96 ? 5.979 10.484 7.010 1.00 87.94 96 GLY A N 1
ATOM 768 C CA . GLY A 1 96 ? 5.804 9.520 5.943 1.00 87.94 96 GLY A CA 1
ATOM 769 C C . GLY A 1 96 ? 5.716 8.087 6.438 1.00 87.94 96 GLY A C 1
ATOM 770 O O . GLY A 1 96 ? 6.143 7.758 7.547 1.00 87.94 96 GLY A O 1
ATOM 771 N N . THR A 1 97 ? 5.260 7.249 5.519 1.00 88.44 97 THR A N 1
ATOM 772 C CA . THR A 1 97 ? 5.219 5.791 5.607 1.00 88.44 97 THR A CA 1
ATOM 773 C C . THR A 1 97 ? 5.970 5.218 4.404 1.00 88.44 97 THR A C 1
ATOM 775 O O . THR A 1 97 ? 5.983 5.821 3.326 1.00 88.44 97 THR A O 1
ATOM 778 N N . ALA A 1 98 ? 6.632 4.078 4.578 1.00 89.25 98 ALA A N 1
ATOM 779 C CA . ALA A 1 98 ? 7.206 3.319 3.470 1.00 89.25 98 ALA A CA 1
ATOM 780 C C . ALA A 1 98 ? 6.619 1.911 3.438 1.00 89.25 98 ALA A C 1
ATOM 782 O O . ALA A 1 98 ? 6.338 1.334 4.488 1.00 89.25 98 ALA A O 1
ATOM 783 N N . VAL A 1 99 ? 6.480 1.353 2.239 1.00 88.56 99 VAL A N 1
ATOM 784 C CA . VAL A 1 99 ? 6.013 -0.019 2.033 1.00 88.56 99 VAL A CA 1
ATOM 785 C C . VAL A 1 99 ? 7.024 -0.766 1.173 1.00 88.56 99 VAL A C 1
ATOM 787 O O . VAL A 1 99 ? 7.440 -0.282 0.120 1.00 88.56 99 VAL A O 1
ATOM 790 N N . THR A 1 100 ? 7.436 -1.942 1.634 1.00 87.56 100 THR A N 1
ATOM 791 C CA . THR A 1 100 ? 8.319 -2.869 0.925 1.00 87.56 100 THR A CA 1
ATOM 792 C C . THR A 1 100 ? 7.509 -4.035 0.368 1.00 87.56 100 THR A C 1
ATOM 794 O O . THR A 1 100 ? 6.690 -4.618 1.069 1.00 87.56 100 THR A O 1
ATOM 797 N N . TYR A 1 101 ? 7.782 -4.402 -0.887 1.00 87.25 101 TYR A N 1
ATOM 798 C CA . TYR A 1 101 ? 7.223 -5.588 -1.546 1.00 87.25 101 TYR A CA 1
ATOM 799 C C . TYR A 1 101 ? 8.365 -6.556 -1.835 1.00 87.25 101 TYR A C 1
ATOM 801 O O . TYR A 1 101 ? 9.256 -6.226 -2.627 1.00 87.25 101 TYR A O 1
ATOM 809 N N . SER A 1 102 ? 8.386 -7.707 -1.163 1.00 83.56 102 SER A N 1
ATOM 810 C CA . SER A 1 102 ? 9.430 -8.738 -1.276 1.00 83.56 102 SER A CA 1
ATOM 811 C C . SER A 1 102 ? 10.847 -8.140 -1.335 1.00 83.56 102 SER A C 1
ATOM 813 O O . SER A 1 102 ? 11.640 -8.458 -2.222 1.00 83.56 102 SER A O 1
ATOM 815 N N . ASN A 1 103 ? 11.138 -7.216 -0.410 1.00 79.50 103 ASN A N 1
ATOM 816 C CA . ASN A 1 103 ? 12.407 -6.488 -0.263 1.00 79.50 103 ASN A CA 1
ATOM 817 C C . ASN A 1 103 ? 12.830 -5.552 -1.417 1.00 79.50 103 ASN A C 1
ATOM 819 O O . ASN A 1 103 ? 13.923 -4.991 -1.356 1.00 79.50 103 ASN A O 1
ATOM 823 N N . GLN A 1 104 ? 12.009 -5.326 -2.449 1.00 78.25 104 GLN A N 1
ATOM 824 C CA . GLN A 1 104 ? 12.427 -4.511 -3.600 1.00 78.25 104 GLN A CA 1
ATOM 825 C C . GLN A 1 104 ? 12.396 -2.998 -3.353 1.00 78.25 104 GLN A C 1
ATOM 827 O O . GLN A 1 104 ? 13.239 -2.276 -3.876 1.00 78.25 104 GLN A O 1
ATOM 832 N N . ILE A 1 105 ? 11.441 -2.497 -2.569 1.00 66.94 105 ILE A N 1
ATOM 833 C CA . ILE A 1 105 ? 11.227 -1.048 -2.406 1.00 66.94 105 ILE A CA 1
ATOM 834 C C . ILE A 1 105 ? 11.754 -0.603 -1.049 1.00 66.94 105 ILE A C 1
ATOM 836 O O . ILE A 1 105 ? 11.003 -0.146 -0.191 1.00 66.94 105 ILE A O 1
ATOM 840 N N . SER A 1 106 ? 13.042 -0.838 -0.795 1.00 57.91 106 SER A N 1
ATOM 841 C CA . SER A 1 106 ? 13.617 -0.689 0.541 1.00 57.91 106 SER A CA 1
ATOM 842 C C . SER A 1 106 ? 13.529 0.758 1.058 1.00 57.91 106 SER A C 1
ATOM 844 O O . SER A 1 106 ? 14.446 1.558 0.874 1.00 57.91 106 SER A O 1
ATOM 846 N N . ARG A 1 107 ? 12.437 1.037 1.784 1.00 68.06 107 ARG A N 1
ATOM 847 C CA . ARG A 1 107 ? 12.202 2.181 2.682 1.00 68.06 107 ARG A CA 1
ATOM 848 C C . ARG A 1 107 ? 12.102 3.548 2.012 1.00 68.06 107 ARG A C 1
ATOM 850 O O . ARG A 1 107 ? 12.497 4.558 2.600 1.00 68.06 107 ARG A O 1
ATOM 857 N N . GLU A 1 108 ? 11.540 3.603 0.809 1.00 81.69 108 GLU A N 1
ATOM 858 C CA . GLU A 1 108 ? 11.208 4.886 0.198 1.00 81.69 108 GLU A CA 1
ATOM 859 C C . GLU A 1 108 ? 10.056 5.560 0.959 1.00 81.69 108 GLU A C 1
ATOM 861 O O . GLU A 1 108 ? 8.884 5.235 0.793 1.00 81.69 108 GLU A O 1
ATOM 866 N N . MET A 1 109 ? 10.413 6.500 1.835 1.00 85.62 109 MET A N 1
ATOM 867 C CA . MET A 1 109 ? 9.464 7.231 2.670 1.00 85.62 109 MET A CA 1
ATOM 868 C C . MET A 1 109 ? 8.633 8.195 1.825 1.00 85.62 109 MET A C 1
ATOM 870 O O . MET A 1 109 ? 9.161 9.188 1.307 1.00 85.62 109 MET A O 1
ATOM 874 N N . ARG A 1 110 ? 7.322 7.960 1.751 1.00 86.31 110 ARG A N 1
ATOM 875 C CA . ARG A 1 110 ? 6.377 8.864 1.089 1.00 86.31 110 ARG A CA 1
ATOM 876 C C . ARG A 1 110 ? 5.398 9.461 2.087 1.00 86.31 110 ARG A C 1
ATOM 878 O O . ARG A 1 110 ? 5.079 8.853 3.101 1.00 86.31 110 ARG A O 1
ATOM 885 N N . ARG A 1 111 ? 4.995 10.701 1.806 1.00 88.19 111 ARG A N 1
ATOM 886 C CA . ARG A 1 111 ? 4.030 11.472 2.595 1.00 88.19 111 ARG A CA 1
ATOM 887 C C . ARG A 1 111 ? 2.811 11.758 1.746 1.00 88.19 111 ARG A C 1
ATOM 889 O O . ARG A 1 111 ? 3.020 12.151 0.596 1.00 88.19 111 ARG A O 1
ATOM 896 N N . ASN A 1 112 ? 1.614 11.653 2.317 1.00 85.38 112 ASN A N 1
ATOM 897 C CA . ASN A 1 112 ? 0.357 11.867 1.591 1.00 85.38 112 ASN A CA 1
ATOM 898 C C . ASN A 1 112 ? 0.319 11.014 0.315 1.00 85.38 112 ASN A C 1
ATOM 900 O O . ASN A 1 112 ? 0.180 11.538 -0.791 1.00 85.38 112 ASN A O 1
ATOM 904 N N . PHE A 1 113 ? 0.594 9.720 0.474 1.00 87.56 113 PHE A N 1
ATOM 905 C CA . PHE A 1 113 ? 0.750 8.776 -0.625 1.00 87.56 113 PHE A CA 1
ATOM 906 C C . PHE A 1 113 ? -0.090 7.532 -0.368 1.00 87.56 113 PHE A C 1
ATOM 908 O O . PHE A 1 113 ? -0.199 7.070 0.770 1.00 87.56 113 PHE A O 1
ATOM 915 N N . GLU A 1 114 ? -0.6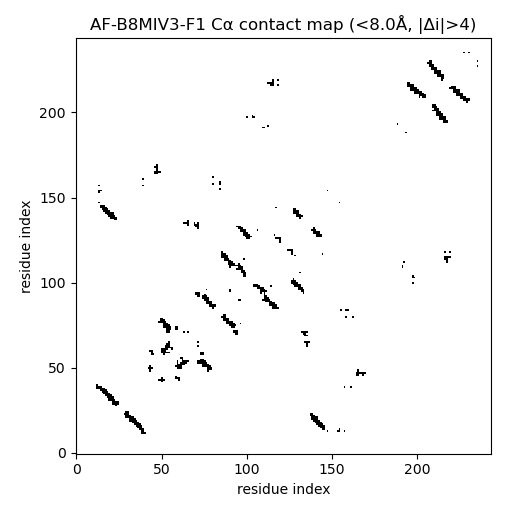45 7.000 -1.448 1.00 89.44 114 GLU A N 1
ATOM 916 C CA . GLU A 1 114 ? -1.487 5.814 -1.446 1.00 89.44 114 GLU A CA 1
ATOM 917 C C . GLU A 1 114 ? -0.690 4.625 -1.971 1.00 89.44 114 GLU A C 1
ATOM 919 O O . GLU A 1 114 ? -0.110 4.671 -3.056 1.00 89.44 114 GLU A O 1
ATOM 924 N N . TRP A 1 115 ? -0.644 3.562 -1.178 1.00 90.19 115 TRP A N 1
ATOM 925 C CA . TRP A 1 115 ? 0.058 2.330 -1.505 1.00 90.19 115 TRP A CA 1
ATOM 926 C C . TRP A 1 115 ? -0.955 1.212 -1.697 1.00 90.19 115 TRP A C 1
ATOM 928 O O . TRP A 1 115 ? -1.700 0.915 -0.768 1.00 90.19 115 TRP A O 1
ATOM 938 N N . ILE A 1 116 ? -0.956 0.548 -2.848 1.00 89.62 116 ILE A N 1
ATOM 939 C CA . ILE A 1 116 ? -1.733 -0.678 -3.042 1.00 89.62 116 ILE A CA 1
ATOM 940 C C . ILE A 1 116 ? -0.972 -1.840 -2.415 1.00 89.62 116 ILE A C 1
ATOM 942 O O . ILE A 1 116 ? 0.071 -2.253 -2.910 1.00 89.62 116 ILE A O 1
ATOM 946 N N . LEU A 1 117 ? -1.503 -2.375 -1.323 1.00 86.12 117 LEU A N 1
ATOM 947 C CA . LEU A 1 117 ? -0.870 -3.426 -0.537 1.00 86.12 117 LEU A CA 1
ATOM 948 C C . LEU A 1 117 ? -1.068 -4.816 -1.158 1.00 86.12 117 LEU A C 1
ATOM 950 O O . LEU A 1 117 ? -0.258 -5.707 -0.932 1.00 86.12 117 LEU A O 1
ATOM 954 N N . ASP A 1 118 ? -2.105 -5.021 -1.964 1.00 81.81 118 ASP A N 1
ATOM 955 C CA . ASP A 1 118 ? -2.411 -6.286 -2.633 1.00 81.81 118 ASP A CA 1
ATOM 956 C C . ASP A 1 118 ? -2.247 -6.184 -4.158 1.00 81.81 118 ASP A C 1
ATOM 958 O O . ASP A 1 118 ? -3.175 -6.327 -4.948 1.00 81.81 118 ASP A O 1
ATOM 962 N N . LEU A 1 119 ? -1.004 -6.048 -4.617 1.00 78.25 119 LEU A N 1
ATOM 963 C CA . LEU A 1 119 ? -0.681 -6.050 -6.055 1.00 78.25 119 LEU A CA 1
ATOM 964 C C . LEU A 1 119 ? -0.911 -7.416 -6.753 1.00 78.25 119 LEU A C 1
ATOM 966 O O . LEU A 1 119 ? -0.559 -7.589 -7.922 1.00 78.25 119 LEU A O 1
ATOM 970 N N . ASN A 1 120 ? -1.487 -8.400 -6.055 1.00 66.62 120 ASN A N 1
ATOM 971 C CA . ASN A 1 120 ? -1.711 -9.766 -6.528 1.00 66.62 120 ASN A CA 1
ATOM 972 C C . ASN A 1 120 ? -2.970 -9.830 -7.405 1.00 66.62 120 ASN A C 1
ATOM 974 O O . ASN A 1 120 ? -4.029 -10.267 -6.961 1.00 66.62 120 ASN A O 1
ATOM 978 N N . ARG A 1 121 ? -2.868 -9.378 -8.658 1.00 58.91 121 ARG A N 1
ATOM 979 C CA . ARG A 1 121 ? -4.023 -9.345 -9.571 1.00 58.91 121 ARG A CA 1
ATOM 980 C C . ARG A 1 121 ? -4.175 -10.568 -10.471 1.00 58.91 121 ARG A C 1
ATOM 982 O O . ARG A 1 121 ? -5.303 -10.889 -10.828 1.00 58.91 121 ARG A O 1
ATOM 989 N N . GLU A 1 122 ? -3.088 -11.248 -10.851 1.00 52.62 122 GLU A N 1
ATOM 990 C CA . GLU A 1 122 ? -3.187 -12.218 -11.959 1.00 52.62 122 GLU A CA 1
ATOM 991 C C . GLU A 1 122 ? -2.089 -13.298 -12.032 1.00 52.62 122 GLU A C 1
ATOM 993 O O . GLU A 1 122 ? -1.811 -13.843 -13.097 1.00 52.62 122 GLU A O 1
ATOM 998 N N . GLY A 1 123 ? -1.453 -13.657 -10.914 1.00 51.81 123 GLY A N 1
ATOM 999 C CA . GLY A 1 123 ? -0.485 -14.758 -10.907 1.00 51.81 123 GLY A CA 1
ATOM 1000 C C . GLY A 1 123 ? -0.293 -15.387 -9.535 1.00 51.81 123 GLY A C 1
ATOM 1001 O O . GLY A 1 123 ? -0.584 -14.758 -8.524 1.00 51.81 123 GLY A O 1
ATOM 1002 N N . ASP A 1 124 ? 0.280 -16.595 -9.510 1.00 55.06 124 ASP A N 1
ATOM 1003 C CA . ASP A 1 124 ? 0.664 -17.366 -8.305 1.00 55.06 124 ASP A CA 1
ATOM 1004 C C . ASP A 1 124 ? 1.699 -16.664 -7.404 1.00 55.06 124 ASP A C 1
ATOM 1006 O O . ASP A 1 124 ? 2.250 -17.244 -6.466 1.00 55.06 124 ASP A O 1
ATOM 1010 N N . ARG A 1 125 ? 2.032 -15.408 -7.700 1.00 64.50 125 ARG A N 1
ATOM 1011 C CA . ARG A 1 125 ? 3.060 -14.670 -6.993 1.00 64.50 125 ARG A CA 1
ATOM 1012 C C . ARG A 1 125 ? 2.415 -13.858 -5.886 1.00 64.50 125 ARG A C 1
ATOM 1014 O O . ARG A 1 125 ? 1.733 -12.880 -6.156 1.00 64.50 125 ARG A O 1
ATOM 1021 N N . LEU A 1 126 ? 2.674 -14.269 -4.652 1.00 69.38 126 LEU A N 1
ATOM 1022 C CA . LEU A 1 126 ? 2.288 -13.534 -3.458 1.00 69.38 126 LEU A CA 1
ATOM 1023 C C . LEU A 1 126 ? 3.421 -12.579 -3.079 1.00 69.38 126 LEU A C 1
ATOM 1025 O O . LEU A 1 126 ? 4.527 -13.019 -2.760 1.00 69.38 126 LEU A O 1
ATOM 1029 N N . TRP A 1 127 ? 3.161 -11.274 -3.138 1.00 76.00 127 TRP A N 1
ATOM 1030 C CA . TRP A 1 127 ? 4.082 -10.283 -2.584 1.00 76.00 127 TRP A CA 1
ATOM 1031 C C . TRP A 1 127 ? 4.071 -10.342 -1.055 1.00 76.00 127 TRP A C 1
ATOM 1033 O O . TRP A 1 127 ? 3.016 -10.273 -0.428 1.00 76.00 127 TRP A O 1
ATOM 1043 N N . GLU A 1 128 ? 5.256 -10.432 -0.457 1.00 80.56 128 GLU A N 1
ATOM 1044 C CA . GLU A 1 128 ? 5.429 -10.197 0.977 1.00 80.56 128 GLU A CA 1
ATOM 1045 C C . GLU A 1 128 ? 5.421 -8.689 1.201 1.00 80.56 128 GLU A C 1
ATOM 1047 O O . GLU A 1 128 ? 6.292 -7.990 0.676 1.00 80.56 128 GLU A O 1
ATOM 1052 N N . VAL A 1 129 ? 4.426 -8.187 1.932 1.00 83.19 129 VAL A N 1
ATOM 1053 C CA . VAL A 1 129 ? 4.256 -6.750 2.146 1.00 83.19 129 VAL A CA 1
ATOM 1054 C C . VAL A 1 129 ? 4.577 -6.388 3.580 1.00 83.19 129 VAL A C 1
ATOM 1056 O O . VAL A 1 129 ? 3.971 -6.891 4.527 1.00 83.19 129 VAL A O 1
ATOM 1059 N N . GLU A 1 130 ? 5.531 -5.478 3.722 1.00 84.12 130 GLU A N 1
ATOM 1060 C CA . GLU A 1 130 ? 5.987 -4.972 5.004 1.00 84.12 130 GLU A CA 1
ATOM 1061 C C . GLU A 1 130 ? 5.828 -3.448 5.022 1.00 84.12 130 GLU A C 1
ATOM 1063 O O . GLU A 1 130 ? 6.310 -2.728 4.146 1.00 84.12 130 GLU A O 1
ATOM 1068 N N . VAL A 1 131 ? 5.116 -2.940 6.027 1.00 84.75 131 VAL A N 1
ATOM 1069 C CA . VAL A 1 131 ? 4.939 -1.501 6.233 1.00 84.75 131 VAL A CA 1
ATOM 1070 C C . VAL A 1 131 ? 5.937 -1.026 7.279 1.00 84.75 131 VAL A C 1
ATOM 1072 O O . VAL A 1 131 ? 5.995 -1.531 8.407 1.00 84.75 131 VAL A O 1
ATOM 1075 N N . TYR A 1 132 ? 6.715 -0.017 6.902 1.00 84.19 132 TYR A N 1
ATOM 1076 C CA . TYR A 1 132 ? 7.706 0.625 7.744 1.00 84.19 132 TYR A CA 1
ATOM 1077 C C . TYR A 1 132 ? 7.236 2.016 8.171 1.00 84.19 132 TYR A C 1
ATOM 1079 O O . TYR A 1 132 ? 7.015 2.913 7.353 1.00 84.19 132 TYR A O 1
ATOM 1087 N N . VAL A 1 133 ? 7.164 2.200 9.489 1.00 81.44 133 VAL A N 1
ATOM 1088 C CA . VAL A 1 133 ? 6.852 3.474 10.138 1.00 81.44 133 VAL A CA 1
ATOM 1089 C C . VAL A 1 133 ? 8.106 3.978 10.861 1.00 81.44 133 VAL A C 1
ATOM 1091 O O . VAL A 1 133 ? 8.706 3.245 11.657 1.00 81.44 133 VAL A O 1
ATOM 1094 N N . PRO A 1 134 ? 8.537 5.230 10.636 1.00 73.69 134 PRO A N 1
ATOM 1095 C CA . PRO A 1 134 ? 9.782 5.732 11.193 1.00 73.69 134 PRO A CA 1
ATOM 1096 C C . PRO A 1 134 ? 9.735 5.785 12.724 1.00 73.69 134 PRO A C 1
ATOM 1098 O O . PRO A 1 134 ? 8.818 6.346 13.324 1.00 73.69 134 PRO A O 1
ATOM 1101 N N . ASN A 1 135 ? 10.799 5.287 13.361 1.00 69.31 135 ASN A N 1
ATOM 1102 C CA . ASN A 1 135 ? 10.980 5.259 14.819 1.00 69.31 135 ASN A CA 1
ATOM 1103 C C . ASN A 1 135 ? 9.962 4.398 15.584 1.00 69.31 135 ASN A C 1
ATOM 1105 O O . ASN A 1 135 ? 9.790 4.584 16.790 1.00 69.31 135 ASN A O 1
ATOM 1109 N N . LEU A 1 136 ? 9.353 3.406 14.931 1.00 70.44 136 LEU A N 1
ATOM 1110 C CA . LEU A 1 136 ? 8.570 2.363 15.596 1.00 70.44 136 LEU A CA 1
ATOM 1111 C C . LEU A 1 136 ? 9.483 1.344 16.321 1.00 70.44 136 LEU A C 1
ATOM 1113 O O . LEU A 1 136 ? 9.306 0.152 16.168 1.00 70.44 136 LEU A O 1
ATOM 1117 N N . LYS A 1 137 ? 10.524 1.776 17.055 1.00 66.94 137 LYS A N 1
ATOM 1118 C CA . LYS A 1 137 ? 11.490 0.908 17.786 1.00 66.94 137 LYS A CA 1
ATOM 1119 C C . LYS A 1 137 ? 12.026 -0.319 17.003 1.00 66.94 137 LYS A C 1
ATOM 1121 O O . LYS A 1 137 ? 12.362 -1.332 17.606 1.00 66.94 137 LYS A O 1
ATOM 1126 N N . GLY A 1 138 ? 12.121 -0.236 15.675 1.00 61.50 138 GLY A N 1
ATOM 1127 C CA . GLY A 1 138 ? 12.540 -1.363 14.830 1.00 61.50 138 GLY A CA 1
ATOM 1128 C C . GLY A 1 138 ? 11.459 -2.426 14.593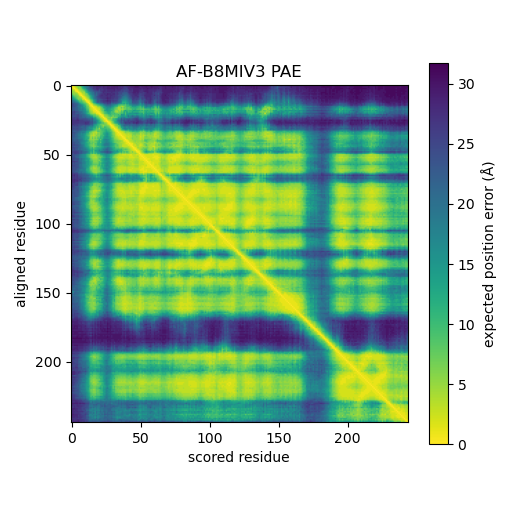 1.00 61.50 138 GLY A C 1
ATOM 1129 O O . GLY A 1 138 ? 11.791 -3.509 14.124 1.00 61.50 138 GLY A O 1
ATOM 1130 N N . LEU A 1 139 ? 10.199 -2.123 14.909 1.00 64.44 139 LEU A N 1
ATOM 1131 C CA . LEU A 1 139 ? 9.041 -2.912 14.524 1.00 64.44 139 LEU A CA 1
ATOM 1132 C C . LEU A 1 139 ? 8.662 -2.595 13.081 1.00 64.44 139 LEU A C 1
ATOM 1134 O O . LEU A 1 139 ? 8.586 -1.428 12.684 1.00 64.44 139 LEU A O 1
ATOM 1138 N N . SER A 1 140 ? 8.384 -3.644 12.326 1.00 70.94 140 SER A N 1
ATOM 1139 C CA . SER A 1 140 ? 7.713 -3.573 11.040 1.00 70.94 140 SER A CA 1
ATOM 1140 C C . SER A 1 140 ? 6.393 -4.327 11.102 1.00 70.94 140 SER A C 1
ATOM 1142 O O . SER A 1 140 ? 6.190 -5.202 11.950 1.00 70.94 140 SER A O 1
ATOM 1144 N N . LEU A 1 141 ? 5.469 -3.912 10.245 1.00 76.75 141 LEU A N 1
ATOM 1145 C CA . LEU A 1 141 ? 4.122 -4.455 10.170 1.00 76.75 141 LEU A CA 1
ATOM 1146 C C . LEU A 1 141 ? 4.084 -5.383 8.958 1.00 76.75 141 LEU A C 1
ATOM 1148 O O . LEU A 1 141 ? 4.052 -4.908 7.824 1.00 76.75 141 LEU A O 1
ATOM 1152 N N . ASN A 1 142 ? 4.107 -6.690 9.192 1.00 76.88 142 ASN A N 1
ATOM 1153 C CA . ASN A 1 142 ? 3.964 -7.659 8.109 1.00 76.88 142 ASN A CA 1
ATOM 1154 C C . ASN A 1 142 ? 2.484 -7.900 7.852 1.00 76.88 142 ASN A C 1
ATOM 1156 O O . ASN A 1 142 ? 1.751 -8.237 8.786 1.00 76.88 142 ASN A O 1
ATOM 1160 N N . LEU A 1 143 ? 2.061 -7.704 6.606 1.00 76.81 143 LEU A N 1
ATOM 1161 C CA . LEU A 1 143 ? 0.680 -7.881 6.183 1.00 76.81 143 LEU A CA 1
ATOM 1162 C C . LEU A 1 143 ? 0.515 -9.259 5.555 1.00 76.81 143 LEU A C 1
ATOM 1164 O O . LEU A 1 143 ? 1.159 -9.586 4.560 1.00 76.81 143 LEU A O 1
ATOM 1168 N N . VAL A 1 144 ? -0.382 -10.059 6.128 1.00 75.44 144 VAL A N 1
ATOM 1169 C CA . VAL A 1 144 ? -0.796 -11.335 5.538 1.00 75.44 144 VAL A CA 1
ATOM 1170 C C . VAL A 1 144 ? -2.241 -11.215 5.081 1.00 75.44 144 VAL A C 1
ATOM 1172 O O . VAL A 1 144 ? -3.131 -10.937 5.891 1.00 75.44 144 VAL A O 1
ATOM 1175 N N . PHE A 1 145 ? -2.453 -11.450 3.789 1.00 76.56 145 PHE A N 1
ATOM 1176 C CA . PHE A 1 145 ? -3.761 -11.457 3.142 1.00 76.56 145 PHE A CA 1
ATOM 1177 C C . PHE A 1 145 ? -4.300 -12.884 3.057 1.00 76.56 145 PHE A C 1
ATOM 1179 O O . PHE A 1 145 ? -3.542 -13.834 2.860 1.00 76.56 145 PHE A O 1
ATOM 1186 N N . SER A 1 146 ? -5.610 -13.048 3.230 1.00 72.88 146 SER A N 1
ATOM 1187 C CA . SER A 1 146 ? -6.252 -14.356 3.059 1.00 72.88 146 SER A CA 1
ATOM 1188 C C . SER A 1 146 ? -6.559 -14.620 1.593 1.00 72.88 146 SER A C 1
ATOM 1190 O O . SER A 1 146 ? -6.950 -13.707 0.870 1.00 72.88 146 SER A O 1
ATOM 1192 N N . ASP A 1 147 ? -6.406 -15.875 1.171 1.00 71.88 147 ASP A N 1
ATOM 1193 C CA . ASP A 1 147 ? -6.833 -16.294 -0.159 1.00 71.88 147 ASP A CA 1
ATOM 1194 C C . ASP A 1 147 ? -8.366 -16.377 -0.211 1.00 71.88 147 ASP A C 1
ATOM 1196 O O . ASP A 1 147 ? -9.001 -17.089 0.572 1.00 71.88 147 ASP A O 1
ATOM 1200 N N . HIS A 1 148 ? -8.947 -15.622 -1.139 1.00 70.81 148 HIS A N 1
ATOM 1201 C CA . HIS A 1 148 ? -10.383 -15.557 -1.393 1.00 70.81 148 HIS A CA 1
ATOM 1202 C C . HIS A 1 148 ? -10.759 -16.155 -2.757 1.00 70.81 148 HIS A C 1
ATOM 1204 O O . HIS A 1 148 ? -11.863 -15.920 -3.247 1.00 70.81 148 HIS A O 1
ATOM 1210 N N . SER A 1 149 ? -9.882 -16.967 -3.359 1.00 70.44 149 SER A N 1
ATOM 1211 C CA . SER A 1 149 ? -10.123 -17.678 -4.624 1.00 70.44 149 SER A CA 1
ATOM 1212 C C . SER A 1 149 ? -11.437 -18.471 -4.639 1.00 70.44 149 SER A C 1
ATOM 1214 O O . SER A 1 149 ? -12.138 -18.496 -5.647 1.00 70.44 149 SER A O 1
ATOM 1216 N N . THR A 1 150 ? -11.809 -19.064 -3.503 1.00 74.06 150 THR A N 1
ATOM 1217 C CA . THR A 1 150 ? -13.018 -19.893 -3.348 1.00 74.06 150 THR A CA 1
ATOM 1218 C C . THR A 1 150 ? -14.285 -19.117 -2.972 1.00 74.06 150 THR A C 1
ATOM 1220 O O . THR A 1 150 ? -15.372 -19.689 -3.018 1.00 74.06 150 THR A O 1
ATOM 1223 N N . CYS A 1 151 ? -14.180 -17.837 -2.594 1.00 75.81 151 CYS A N 1
ATOM 1224 C CA . CYS A 1 151 ? -15.308 -17.022 -2.117 1.00 75.81 151 CYS A CA 1
ATOM 1225 C C . CYS A 1 151 ? -15.284 -15.579 -2.651 1.00 75.81 151 CYS A C 1
ATOM 1227 O O . CYS A 1 151 ? -15.717 -14.640 -1.975 1.00 75.81 151 CYS A O 1
ATOM 1229 N N . LYS A 1 152 ? -14.778 -15.397 -3.876 1.00 78.44 152 LYS A N 1
ATOM 1230 C CA . LYS A 1 152 ? -14.512 -14.089 -4.489 1.00 78.44 152 LYS A CA 1
ATOM 1231 C C . LYS A 1 152 ? -15.746 -13.190 -4.552 1.00 78.44 152 LYS A C 1
ATOM 1233 O O . LYS A 1 152 ? -15.640 -11.993 -4.281 1.00 78.44 152 LYS A O 1
ATOM 1238 N N . GLU A 1 153 ? -16.908 -13.741 -4.890 1.00 80.75 153 GLU A N 1
ATOM 1239 C CA . GLU A 1 153 ? -18.163 -12.993 -5.011 1.00 80.75 153 GLU A CA 1
ATOM 1240 C C . GLU A 1 153 ? -18.643 -12.485 -3.647 1.00 80.75 153 GLU A C 1
ATOM 1242 O O . GLU A 1 153 ? -19.012 -11.319 -3.507 1.00 80.75 153 GLU A O 1
ATOM 1247 N N . GLU A 1 154 ? -18.594 -13.339 -2.622 1.00 81.06 154 GLU A N 1
ATOM 1248 C CA . GLU A 1 154 ? -18.994 -12.971 -1.263 1.00 81.06 154 GLU A CA 1
ATOM 1249 C C . GLU A 1 154 ? -18.046 -11.922 -0.670 1.00 81.06 154 GLU A C 1
ATOM 1251 O O . GLU A 1 154 ? -18.495 -10.947 -0.062 1.00 81.06 154 GLU A O 1
ATOM 1256 N N . TYR A 1 155 ? -16.741 -12.094 -0.886 1.00 80.06 155 TYR A N 1
ATOM 1257 C CA . TYR A 1 155 ? -15.727 -11.110 -0.524 1.00 80.06 155 TYR A CA 1
ATOM 1258 C C . TYR A 1 155 ? -16.002 -9.758 -1.194 1.00 80.06 155 TYR A C 1
ATOM 1260 O O . TYR A 1 155 ? -16.115 -8.738 -0.514 1.00 80.06 155 TYR A O 1
ATOM 1268 N N . SER A 1 156 ? -16.210 -9.763 -2.512 1.00 80.94 156 SER A N 1
ATOM 1269 C CA . SER A 1 156 ? -16.473 -8.557 -3.304 1.00 80.94 156 SER A CA 1
ATOM 1270 C C . SER A 1 156 ? -17.724 -7.815 -2.825 1.00 80.94 156 SER A C 1
ATOM 1272 O O . SER A 1 156 ? -17.688 -6.595 -2.677 1.00 80.94 156 SER A O 1
ATOM 1274 N N . ALA A 1 157 ? -18.801 -8.541 -2.506 1.00 83.56 157 ALA A N 1
ATOM 1275 C CA . ALA A 1 157 ? -20.031 -7.956 -1.972 1.00 83.56 157 ALA A CA 1
ATOM 1276 C C . ALA A 1 157 ? -19.844 -7.344 -0.570 1.00 83.56 157 ALA A C 1
ATOM 1278 O O . ALA A 1 157 ? -20.498 -6.357 -0.222 1.00 83.56 157 ALA A O 1
ATOM 1279 N N . ARG A 1 158 ? -18.961 -7.918 0.257 1.00 82.19 158 ARG A N 1
ATOM 1280 C CA . ARG A 1 158 ? -18.632 -7.374 1.584 1.00 82.19 158 ARG A CA 1
ATOM 1281 C C . ARG A 1 158 ? -17.765 -6.121 1.483 1.00 82.19 158 ARG A C 1
ATOM 1283 O O . ARG A 1 158 ? -18.046 -5.172 2.210 1.00 82.19 158 ARG A O 1
ATOM 1290 N N . VAL A 1 159 ? -16.791 -6.096 0.568 1.00 82.31 159 VAL A N 1
ATOM 1291 C CA . VAL A 1 159 ? -16.003 -4.889 0.259 1.00 82.31 159 VAL A CA 1
ATOM 1292 C C . VAL A 1 159 ? -16.925 -3.765 -0.216 1.00 82.31 159 VAL A C 1
ATOM 1294 O O . VAL A 1 159 ? -16.866 -2.667 0.329 1.00 82.31 159 VAL A O 1
ATOM 1297 N N . ASP A 1 160 ? -17.850 -4.046 -1.139 1.00 84.06 160 ASP A N 1
ATOM 1298 C CA . ASP A 1 160 ? -18.811 -3.041 -1.621 1.00 84.06 160 ASP A CA 1
ATOM 1299 C C . ASP A 1 160 ? -19.673 -2.479 -0.489 1.00 84.06 160 ASP A C 1
ATOM 1301 O O . ASP A 1 160 ? -19.882 -1.271 -0.392 1.00 84.06 160 ASP A O 1
ATOM 1305 N N . ARG A 1 161 ? -20.157 -3.350 0.405 1.00 83.12 161 ARG A N 1
ATOM 1306 C CA . ARG A 1 161 ? -20.931 -2.925 1.576 1.00 83.12 161 ARG A CA 1
ATOM 1307 C C . ARG A 1 161 ? -20.096 -2.072 2.529 1.00 83.12 161 ARG A C 1
ATOM 1309 O O . ARG A 1 161 ? -20.617 -1.109 3.084 1.00 83.12 161 ARG A O 1
ATOM 1316 N N . PHE A 1 162 ? -18.831 -2.429 2.734 1.00 80.25 162 PHE A N 1
ATOM 1317 C CA . PHE A 1 162 ? -17.909 -1.659 3.562 1.00 80.25 162 PHE A CA 1
ATOM 1318 C C . PHE A 1 162 ? -17.700 -0.252 2.985 1.00 80.25 162 PHE A C 1
ATOM 1320 O O . PHE A 1 162 ? -17.955 0.728 3.682 1.00 80.25 162 PHE A O 1
ATOM 1327 N N . LEU A 1 163 ? -17.371 -0.154 1.693 1.00 80.12 163 LEU A N 1
ATOM 1328 C CA . LEU A 1 163 ? -17.201 1.122 0.993 1.00 80.12 163 LEU A CA 1
ATOM 1329 C C . LEU A 1 163 ? -18.478 1.975 1.029 1.00 80.12 163 LEU A C 1
ATOM 1331 O O . LEU A 1 163 ? -18.422 3.171 1.314 1.00 80.12 163 LEU A O 1
ATOM 1335 N N . ALA A 1 164 ? -19.646 1.364 0.811 1.00 79.62 164 ALA A N 1
ATOM 1336 C CA . ALA A 1 164 ? -20.930 2.060 0.883 1.00 79.62 164 ALA A CA 1
ATOM 1337 C C . ALA A 1 164 ? -21.219 2.621 2.288 1.00 79.62 164 ALA A C 1
ATOM 1339 O O . ALA A 1 164 ? -21.707 3.746 2.415 1.00 79.62 164 ALA A O 1
ATOM 1340 N N . ASN A 1 165 ? -20.886 1.874 3.347 1.00 74.81 165 ASN A N 1
ATOM 1341 C CA . ASN A 1 165 ? -21.053 2.334 4.726 1.00 74.81 165 ASN A CA 1
ATOM 1342 C C . ASN A 1 165 ? -20.143 3.534 5.035 1.00 74.81 165 ASN A C 1
ATOM 1344 O O . ASN A 1 165 ? -20.614 4.517 5.614 1.00 74.81 165 ASN A O 1
ATOM 1348 N N . CYS A 1 166 ? -18.882 3.501 4.598 1.00 66.94 166 CYS A N 1
ATOM 1349 C CA . CYS A 1 166 ? -17.961 4.628 4.754 1.00 66.94 166 CYS A CA 1
ATOM 1350 C C . CYS A 1 166 ? -18.466 5.881 4.018 1.00 66.94 166 CYS A C 1
ATOM 1352 O O . CYS A 1 166 ? -18.497 6.966 4.595 1.00 66.94 166 CYS A O 1
ATOM 1354 N N . LEU A 1 167 ? -18.973 5.737 2.789 1.00 63.28 167 LEU A N 1
ATOM 1355 C CA . LEU A 1 167 ? -19.549 6.855 2.030 1.00 63.28 167 LEU A CA 1
ATOM 1356 C C . LEU A 1 167 ? -20.833 7.413 2.664 1.00 63.28 167 LEU A C 1
ATOM 1358 O O . LEU A 1 167 ? -21.051 8.622 2.640 1.00 63.28 167 LEU A O 1
ATOM 1362 N N . SER A 1 168 ? -21.666 6.560 3.267 1.00 57.44 168 SER A N 1
ATOM 1363 C CA . SER A 1 168 ? -22.938 6.971 3.887 1.00 57.44 168 SER A CA 1
ATOM 1364 C C . SER A 1 168 ? -22.784 7.818 5.157 1.00 57.44 168 SER A C 1
ATOM 1366 O O . SER A 1 168 ? -23.736 8.469 5.585 1.00 57.44 168 SER A O 1
ATOM 1368 N N . THR A 1 169 ? -21.594 7.813 5.766 1.00 53.84 169 THR A N 1
ATOM 1369 C CA . THR A 1 169 ? -21.299 8.530 7.018 1.00 53.84 169 THR A CA 1
ATOM 1370 C C . THR A 1 169 ? -20.584 9.867 6.800 1.00 53.84 169 THR A C 1
ATOM 1372 O O . THR A 1 169 ? -20.406 10.631 7.752 1.00 53.84 169 THR A O 1
ATOM 1375 N N . LEU A 1 170 ? -20.237 10.197 5.551 1.00 47.34 170 LEU A N 1
ATOM 1376 C CA . LEU A 1 170 ? -19.725 11.505 5.150 1.00 47.34 170 LEU A CA 1
ATOM 1377 C C . LEU A 1 170 ? -20.875 12.385 4.622 1.00 47.34 170 LEU A C 1
ATOM 1379 O O . LEU A 1 170 ? -21.733 11.896 3.885 1.00 47.34 170 LEU A O 1
ATOM 1383 N N . PRO A 1 171 ? -20.914 13.696 4.934 1.00 40.97 171 PRO A N 1
ATOM 1384 C CA . PRO A 1 171 ? -21.787 14.609 4.206 1.00 40.97 171 P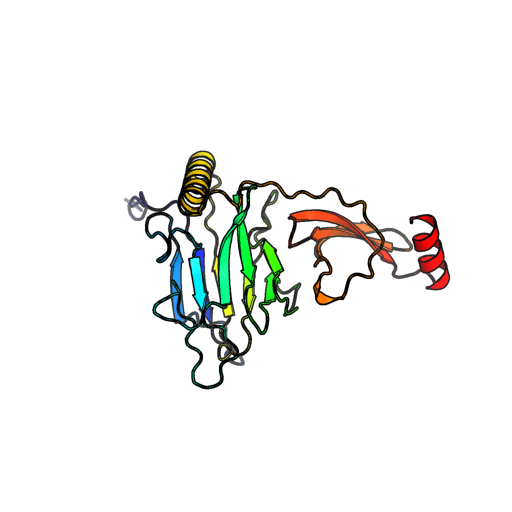RO A CA 1
ATOM 1385 C C . PRO A 1 171 ? -21.417 14.582 2.707 1.00 40.97 171 PRO A C 1
ATOM 1387 O O . PRO A 1 171 ? -20.246 14.371 2.378 1.00 40.97 171 PRO A O 1
ATOM 1390 N N . PRO A 1 172 ? -22.376 14.806 1.790 1.00 44.62 172 PRO A N 1
ATOM 1391 C CA . PRO A 1 172 ? -22.269 14.480 0.360 1.00 44.62 172 PRO A CA 1
ATOM 1392 C C . PRO A 1 172 ? -21.345 15.413 -0.453 1.00 44.62 172 PRO A C 1
ATOM 1394 O O . PRO A 1 172 ? -21.627 15.731 -1.603 1.00 44.62 172 PRO A O 1
ATOM 1397 N N . LEU A 1 173 ? -20.227 15.864 0.117 1.00 45.62 173 LEU A N 1
ATOM 1398 C CA . LEU A 1 173 ? -19.205 16.641 -0.587 1.00 45.62 173 LEU A CA 1
ATOM 1399 C C . LEU A 1 173 ? -18.206 15.762 -1.349 1.00 45.62 173 LEU A C 1
ATOM 1401 O O . LEU A 1 173 ? -17.615 16.239 -2.310 1.00 45.62 173 LEU A O 1
ATOM 1405 N N . HIS A 1 174 ? -18.048 14.485 -0.982 1.00 44.44 174 HIS A N 1
ATOM 1406 C CA . HIS A 1 174 ? -17.112 13.579 -1.665 1.00 44.44 174 HIS A CA 1
ATOM 1407 C C . HIS A 1 174 ? -17.664 13.001 -2.985 1.00 44.44 174 HIS A C 1
ATOM 1409 O O . HIS A 1 174 ? -16.917 12.407 -3.752 1.00 44.44 174 HIS A O 1
ATOM 1415 N N . LEU A 1 175 ? -18.963 13.194 -3.262 1.00 40.53 175 LEU A N 1
ATOM 1416 C CA . LEU A 1 175 ? -19.626 12.792 -4.513 1.00 40.53 175 LEU A CA 1
ATOM 1417 C C . LEU A 1 175 ? -19.513 13.864 -5.612 1.00 40.53 175 LEU A C 1
ATOM 1419 O O . LEU A 1 175 ? -19.917 13.638 -6.752 1.00 40.53 175 LEU A O 1
ATOM 1423 N N . ILE A 1 176 ? -18.965 15.041 -5.293 1.00 43.72 176 ILE A N 1
ATOM 1424 C CA . ILE A 1 176 ? -18.597 16.012 -6.317 1.00 43.72 176 ILE A CA 1
ATOM 1425 C C . ILE A 1 176 ? -17.286 15.510 -6.911 1.00 43.72 176 ILE A C 1
ATOM 1427 O O . ILE A 1 176 ? -16.210 15.793 -6.390 1.00 43.72 176 ILE A O 1
ATOM 1431 N N . GLY A 1 177 ? -17.406 14.738 -7.991 1.00 38.91 177 GLY A N 1
ATOM 1432 C CA . GLY A 1 177 ? -16.318 14.439 -8.908 1.00 38.91 177 GLY A CA 1
ATOM 1433 C C . GLY A 1 177 ? -15.733 15.738 -9.451 1.00 38.91 177 GLY A C 1
ATOM 1434 O O . GLY A 1 177 ? -16.060 16.176 -10.549 1.00 38.91 177 GLY A O 1
ATOM 1435 N N . LEU A 1 178 ? -14.849 16.359 -8.672 1.00 37.12 178 LEU A N 1
ATOM 1436 C CA . LEU A 1 178 ? -13.835 17.284 -9.158 1.00 37.12 178 LEU A CA 1
ATOM 1437 C C . LEU A 1 178 ? -12.717 16.461 -9.811 1.00 37.12 178 LEU A C 1
ATOM 1439 O O . LEU A 1 178 ? -11.539 16.635 -9.512 1.00 37.12 178 LEU A O 1
ATOM 1443 N N . ASP A 1 179 ? -13.096 15.582 -10.739 1.00 38.94 179 ASP A N 1
ATOM 1444 C CA . ASP A 1 179 ? -12.233 15.233 -11.851 1.00 38.94 179 ASP A CA 1
ATOM 1445 C C . ASP A 1 179 ? -12.166 16.499 -12.701 1.00 38.94 179 ASP A C 1
ATOM 1447 O O . ASP A 1 179 ? -13.007 16.766 -13.556 1.00 38.94 179 ASP A O 1
ATOM 1451 N N . SER A 1 180 ? -11.202 17.355 -12.390 1.00 33.97 180 SER A N 1
ATOM 1452 C CA . SER A 1 180 ? -10.776 18.390 -13.311 1.00 33.97 180 SER A CA 1
ATOM 1453 C C . SER A 1 180 ? -9.915 17.677 -14.354 1.00 33.97 180 SER A C 1
ATOM 1455 O O . SER A 1 180 ? -8.796 17.283 -14.010 1.00 33.97 180 SER A O 1
ATOM 1457 N N . PRO A 1 181 ? -10.351 17.494 -15.621 1.00 38.66 181 PRO A N 1
ATOM 1458 C CA . PRO A 1 181 ? -9.435 17.153 -16.696 1.00 38.66 181 PRO A CA 1
ATOM 1459 C C . PRO A 1 181 ? -8.659 18.432 -17.027 1.00 38.66 181 PRO A C 1
ATOM 1461 O O . PRO A 1 181 ? -8.819 19.042 -18.082 1.00 38.66 181 PRO A O 1
ATOM 1464 N N . THR A 1 182 ? -7.846 18.903 -16.087 1.00 32.41 182 THR A N 1
ATOM 1465 C CA . THR A 1 182 ? -6.817 19.880 -16.404 1.00 32.41 182 THR A CA 1
ATOM 1466 C C . THR A 1 182 ? -5.750 19.105 -17.148 1.00 32.41 182 THR A C 1
ATOM 1468 O O . THR A 1 182 ? -5.044 18.298 -16.552 1.00 32.41 182 THR A O 1
ATOM 1471 N N . ALA A 1 183 ? -5.728 19.311 -18.465 1.00 33.03 183 ALA A N 1
ATOM 1472 C CA . ALA A 1 183 ? -4.699 18.856 -19.382 1.00 33.03 183 ALA A CA 1
ATOM 1473 C C . ALA A 1 183 ? -3.320 18.842 -18.711 1.00 33.03 183 ALA A C 1
ATOM 1475 O O . ALA A 1 183 ? -2.961 19.811 -18.035 1.00 33.03 183 ALA A O 1
ATOM 1476 N N . ASP A 1 184 ? -2.572 17.756 -18.918 1.00 33.38 184 ASP A N 1
ATOM 1477 C CA . ASP A 1 184 ? -1.197 17.579 -18.457 1.00 33.38 184 ASP A CA 1
ATOM 1478 C C . ASP A 1 1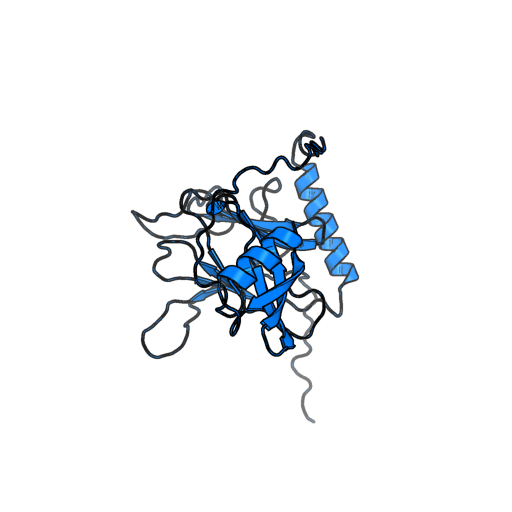84 ? -0.309 18.726 -18.964 1.00 33.38 184 ASP A C 1
ATOM 1480 O O . ASP A 1 184 ? 0.340 18.656 -20.006 1.00 33.38 184 ASP A O 1
ATOM 1484 N N . ALA A 1 185 ? -0.266 19.821 -18.210 1.00 28.33 185 ALA A N 1
ATOM 1485 C CA . ALA A 1 185 ? 0.834 20.754 -18.265 1.00 28.33 185 ALA A CA 1
ATOM 1486 C C . ALA A 1 185 ? 2.000 20.050 -17.574 1.00 28.33 185 ALA A C 1
ATOM 1488 O O . ALA A 1 185 ? 1.894 19.731 -16.387 1.00 28.33 185 ALA A O 1
ATOM 1489 N N . SER A 1 186 ? 3.082 19.804 -18.321 1.00 37.91 186 SER A N 1
ATOM 1490 C CA . SER A 1 186 ? 4.375 19.270 -17.874 1.00 37.91 186 SER A CA 1
ATOM 1491 C C . SER A 1 186 ? 4.896 20.013 -16.644 1.00 37.91 186 SER A C 1
ATOM 1493 O O . SER A 1 186 ? 5.756 20.888 -16.719 1.00 37.91 186 SER A O 1
ATOM 1495 N N . THR A 1 187 ? 4.345 19.681 -15.486 1.00 35.50 187 THR A N 1
ATOM 1496 C CA . THR A 1 187 ? 4.718 20.270 -14.215 1.00 35.50 187 THR A CA 1
ATOM 1497 C C . THR A 1 187 ? 5.838 19.400 -13.692 1.00 35.50 187 THR A C 1
ATOM 1499 O O . THR A 1 187 ? 5.669 18.190 -13.556 1.00 35.50 187 THR A O 1
ATOM 1502 N N . ALA A 1 188 ? 7.001 19.996 -13.437 1.00 32.94 188 ALA A N 1
ATOM 1503 C CA . ALA A 1 188 ? 8.144 19.291 -12.877 1.00 32.94 188 ALA A CA 1
ATOM 1504 C C . ALA A 1 188 ? 7.712 18.521 -11.614 1.00 32.94 188 ALA A C 1
ATOM 1506 O O . ALA A 1 188 ? 7.466 19.104 -10.556 1.00 32.94 188 ALA A O 1
ATOM 1507 N N . MET A 1 189 ? 7.572 17.201 -11.747 1.00 41.53 189 MET A N 1
ATOM 1508 C CA . MET A 1 189 ? 7.139 16.320 -10.671 1.00 41.53 189 MET A CA 1
ATOM 1509 C C . MET A 1 189 ? 8.218 16.339 -9.591 1.00 41.53 189 MET A C 1
ATOM 1511 O O . MET A 1 189 ? 9.311 15.797 -9.772 1.00 41.53 189 MET A O 1
ATOM 1515 N N . THR A 1 190 ? 7.927 16.990 -8.462 1.00 45.66 190 THR A N 1
ATOM 1516 C CA . THR A 1 190 ? 8.800 16.922 -7.286 1.00 45.66 190 THR A CA 1
ATOM 1517 C C . THR A 1 190 ? 9.001 15.449 -6.912 1.00 45.66 190 THR A C 1
ATOM 1519 O O . THR A 1 190 ? 8.026 14.696 -6.941 1.00 45.66 190 THR A O 1
ATOM 1522 N N . PRO A 1 191 ? 10.220 15.011 -6.531 1.00 52.09 191 PRO A N 1
ATOM 1523 C CA . PRO A 1 191 ? 10.539 13.590 -6.315 1.00 52.09 191 PRO A CA 1
ATOM 1524 C C . PRO A 1 191 ? 9.543 12.845 -5.413 1.00 52.09 191 PRO A C 1
ATOM 1526 O O . PRO A 1 191 ? 9.285 11.664 -5.587 1.00 52.09 191 PRO A O 1
ATOM 1529 N N . ARG A 1 192 ? 8.920 13.565 -4.473 1.00 55.28 192 ARG A N 1
ATOM 1530 C CA . ARG A 1 192 ? 7.957 13.028 -3.505 1.00 55.28 192 ARG A CA 1
ATOM 1531 C C . ARG A 1 192 ? 6.579 12.676 -4.075 1.00 55.28 192 ARG A C 1
ATOM 1533 O O . ARG A 1 192 ? 5.856 11.944 -3.408 1.00 55.28 192 ARG A O 1
ATOM 1540 N N . LYS A 1 193 ? 6.215 13.186 -5.255 1.00 63.81 193 LYS A N 1
ATOM 1541 C CA . LYS A 1 193 ? 4.959 12.864 -5.957 1.00 63.81 193 LYS A CA 1
ATOM 1542 C C . LYS A 1 193 ? 5.162 11.892 -7.122 1.00 63.81 193 LYS A C 1
ATOM 1544 O O . LYS A 1 193 ? 4.225 11.641 -7.867 1.00 63.81 193 LYS A O 1
ATOM 1549 N N . GLN A 1 194 ? 6.377 11.378 -7.321 1.00 74.25 194 GLN A N 1
ATOM 1550 C CA . GLN A 1 194 ? 6.641 10.495 -8.453 1.00 74.25 194 GLN A CA 1
ATOM 1551 C C . GLN A 1 194 ? 6.038 9.106 -8.228 1.00 74.25 194 GLN A C 1
ATOM 1553 O O . GLN A 1 194 ? 6.119 8.620 -7.097 1.00 74.25 194 GLN A O 1
ATOM 1558 N N . PRO A 1 195 ? 5.478 8.458 -9.264 1.00 82.56 195 PRO A N 1
ATOM 1559 C CA . PRO A 1 195 ? 5.082 7.058 -9.184 1.00 82.56 195 PRO A CA 1
ATOM 1560 C C . PRO A 1 195 ? 6.244 6.198 -8.693 1.00 82.56 195 PRO A C 1
ATOM 1562 O O . PRO A 1 195 ? 7.405 6.461 -9.026 1.00 82.56 195 PRO A O 1
ATOM 1565 N N . ILE A 1 196 ? 5.933 5.183 -7.896 1.00 87.38 196 ILE A N 1
ATOM 1566 C CA . ILE A 1 196 ? 6.915 4.191 -7.465 1.00 87.38 196 ILE A CA 1
ATOM 1567 C C . ILE A 1 196 ? 6.641 2.925 -8.261 1.00 87.38 196 ILE A C 1
ATOM 1569 O O . ILE A 1 196 ? 5.543 2.376 -8.211 1.00 87.38 196 ILE A O 1
ATOM 1573 N N . TYR A 1 197 ? 7.654 2.461 -8.987 1.00 88.81 197 TYR A N 1
ATOM 1574 C CA . TYR A 1 197 ? 7.541 1.286 -9.838 1.00 88.81 197 TYR A CA 1
ATOM 1575 C C . TYR A 1 197 ? 8.167 0.063 -9.169 1.00 88.81 197 TYR A C 1
ATOM 1577 O O . TYR A 1 197 ? 9.365 0.036 -8.883 1.00 88.81 197 TYR A O 1
ATOM 1585 N N . LEU A 1 198 ? 7.359 -0.974 -8.970 1.00 88.25 198 LEU A N 1
ATOM 1586 C CA . LEU A 1 198 ? 7.796 -2.298 -8.549 1.00 88.25 198 LEU A CA 1
ATOM 1587 C C . LEU A 1 198 ? 8.193 -3.123 -9.772 1.00 88.25 198 LEU A C 1
ATOM 1589 O O . LEU A 1 198 ? 7.418 -3.251 -10.719 1.00 88.25 198 LEU A O 1
ATOM 1593 N N . ARG A 1 199 ? 9.382 -3.731 -9.753 1.00 88.12 199 ARG A N 1
ATOM 1594 C CA . ARG A 1 199 ? 9.838 -4.603 -10.838 1.00 88.12 199 ARG A CA 1
ATOM 1595 C C . ARG A 1 199 ? 9.306 -6.016 -10.638 1.00 88.12 199 ARG A C 1
ATOM 1597 O O . ARG A 1 199 ? 9.747 -6.752 -9.758 1.00 88.12 199 ARG A O 1
ATOM 1604 N N . GLU A 1 200 ? 8.396 -6.433 -11.506 1.00 84.38 200 GLU A N 1
ATOM 1605 C CA . GLU A 1 200 ? 7.798 -7.757 -11.405 1.00 84.38 200 GLU A CA 1
ATOM 1606 C C . GLU A 1 200 ? 8.710 -8.824 -12.018 1.00 84.38 200 GLU A C 1
ATOM 1608 O O . GLU A 1 200 ? 9.268 -9.671 -11.315 1.00 84.38 200 GLU A O 1
ATOM 1613 N N . ARG A 1 201 ? 8.877 -8.806 -13.341 1.00 85.94 201 ARG A N 1
ATOM 1614 C CA . ARG A 1 201 ? 9.616 -9.845 -14.070 1.00 85.94 201 ARG A CA 1
ATOM 1615 C C . ARG A 1 201 ? 10.284 -9.289 -15.311 1.00 85.94 201 ARG A C 1
ATOM 1617 O O . ARG A 1 201 ? 9.837 -8.302 -15.885 1.00 85.94 201 ARG A O 1
ATOM 1624 N N . LYS A 1 202 ? 11.344 -9.952 -15.762 1.00 89.44 202 LYS A N 1
ATOM 1625 C CA . LYS A 1 202 ? 11.953 -9.664 -17.061 1.00 89.44 202 LYS A CA 1
ATOM 1626 C C . LYS A 1 202 ? 11.044 -10.213 -18.162 1.00 89.44 202 LYS A C 1
ATOM 1628 O O . LYS A 1 202 ? 10.772 -11.408 -18.179 1.00 89.44 202 LYS A O 1
ATOM 1633 N N . THR A 1 203 ? 10.588 -9.353 -19.063 1.00 90.44 203 THR A N 1
ATOM 1634 C CA . THR A 1 203 ? 9.746 -9.726 -20.212 1.00 90.44 203 THR A CA 1
ATOM 1635 C C . THR A 1 203 ? 10.563 -9.936 -21.478 1.00 90.44 203 THR A C 1
ATOM 1637 O O . THR A 1 203 ? 10.153 -10.692 -22.351 1.00 90.44 203 THR A O 1
ATOM 1640 N N . GLY A 1 204 ? 11.738 -9.310 -21.577 1.00 88.75 204 GLY A N 1
ATOM 1641 C CA . GLY A 1 204 ? 12.583 -9.426 -22.759 1.00 88.75 204 GLY A CA 1
ATOM 1642 C C . GLY A 1 204 ? 14.033 -9.021 -22.527 1.00 88.75 204 GLY A C 1
ATOM 1643 O O . GLY A 1 204 ? 14.399 -8.384 -21.536 1.00 88.75 204 GLY A O 1
ATOM 1644 N N . SER A 1 205 ? 14.890 -9.415 -23.463 1.00 92.06 205 SER A N 1
ATOM 1645 C CA . SER A 1 205 ? 16.299 -9.032 -23.511 1.00 92.06 205 SER A CA 1
ATOM 1646 C C . SER A 1 205 ? 16.698 -8.827 -24.960 1.00 92.06 205 SER A C 1
ATOM 1648 O O . SER A 1 205 ? 16.411 -9.682 -25.790 1.00 92.06 205 SER A O 1
ATOM 1650 N N . GLY A 1 206 ? 17.395 -7.737 -25.247 1.00 86.94 206 GLY A N 1
ATOM 1651 C CA . GLY A 1 206 ? 18.066 -7.510 -26.520 1.00 86.94 206 GLY A CA 1
ATOM 1652 C C . GLY A 1 206 ? 19.555 -7.259 -26.314 1.00 86.94 206 GLY A C 1
ATOM 1653 O O . GLY A 1 206 ? 20.056 -7.304 -25.190 1.00 86.94 206 GLY A O 1
ATOM 1654 N N . ALA A 1 207 ? 20.252 -6.950 -27.406 1.00 85.31 207 ALA A N 1
ATOM 1655 C CA . ALA A 1 207 ? 21.680 -6.635 -27.376 1.00 85.31 207 ALA A CA 1
ATOM 1656 C C . ALA A 1 207 ? 22.001 -5.384 -26.535 1.00 85.31 207 ALA A C 1
ATOM 1658 O O . ALA A 1 207 ? 23.058 -5.306 -25.918 1.00 85.31 207 ALA A O 1
ATOM 1659 N N . LEU A 1 208 ? 21.085 -4.410 -26.497 1.00 84.25 208 LEU A N 1
ATOM 1660 C CA . LEU A 1 208 ? 21.335 -3.088 -25.907 1.00 84.25 208 LEU A CA 1
ATOM 1661 C C . LEU A 1 208 ? 20.560 -2.827 -24.610 1.00 84.25 208 LEU A C 1
ATOM 1663 O O . LEU A 1 208 ? 20.918 -1.924 -23.849 1.00 84.25 208 LEU A O 1
ATOM 1667 N N . ALA A 1 209 ? 19.491 -3.586 -24.366 1.00 87.38 209 ALA A N 1
ATOM 1668 C CA . ALA A 1 209 ? 18.568 -3.322 -23.275 1.00 87.38 209 ALA A CA 1
ATOM 1669 C C . ALA A 1 209 ? 17.877 -4.586 -22.761 1.00 87.38 209 ALA A C 1
ATOM 1671 O O . ALA A 1 209 ? 17.691 -5.569 -23.482 1.00 87.38 209 ALA A O 1
ATOM 1672 N N . ARG A 1 210 ? 17.420 -4.512 -21.514 1.00 92.44 210 ARG A N 1
ATOM 1673 C CA . ARG A 1 210 ? 16.498 -5.471 -20.901 1.00 92.44 210 ARG A CA 1
ATOM 1674 C C . ARG A 1 210 ? 15.152 -4.799 -20.719 1.00 92.44 210 ARG A C 1
ATOM 1676 O O . ARG A 1 210 ? 15.095 -3.609 -20.432 1.00 92.44 210 ARG A O 1
ATOM 1683 N N . VAL A 1 211 ? 14.083 -5.562 -20.890 1.00 91.88 211 VAL A N 1
ATOM 1684 C CA . VAL A 1 211 ? 12.723 -5.075 -20.672 1.00 91.88 211 VAL A CA 1
ATOM 1685 C C . VAL A 1 211 ? 12.137 -5.824 -19.490 1.00 91.88 211 VAL A C 1
ATOM 1687 O O . VAL A 1 211 ? 12.231 -7.054 -19.415 1.00 91.88 211 VAL A O 1
ATOM 1690 N N . TYR A 1 212 ? 11.566 -5.072 -18.561 1.00 90.75 212 TYR A N 1
ATOM 1691 C CA . TYR A 1 212 ? 10.889 -5.587 -17.384 1.00 90.75 212 TYR A CA 1
ATOM 1692 C C . TYR A 1 212 ? 9.430 -5.153 -17.398 1.00 90.75 212 TYR A C 1
ATOM 1694 O O . TYR A 1 212 ? 9.122 -4.034 -17.795 1.00 90.75 212 TYR A O 1
ATOM 1702 N N . LEU A 1 213 ? 8.549 -6.029 -16.931 1.00 90.06 213 LEU A N 1
ATOM 1703 C CA . LEU A 1 213 ? 7.221 -5.641 -16.487 1.00 90.06 213 LEU A CA 1
ATOM 1704 C C . LEU A 1 213 ? 7.371 -4.939 -15.140 1.00 90.06 213 LEU A C 1
ATOM 1706 O O . LEU A 1 213 ? 7.991 -5.488 -14.221 1.00 90.06 213 LEU A O 1
ATOM 1710 N N . VAL A 1 214 ? 6.840 -3.729 -15.049 1.00 90.06 214 VAL A N 1
ATOM 1711 C CA . VAL A 1 214 ? 6.822 -2.942 -13.820 1.00 90.06 214 VAL A CA 1
ATOM 1712 C C . VAL A 1 214 ? 5.406 -2.522 -13.484 1.00 90.06 214 VAL A C 1
ATOM 1714 O O . VAL A 1 214 ? 4.595 -2.298 -14.380 1.00 90.06 214 VAL A O 1
ATOM 1717 N N . ILE A 1 215 ? 5.118 -2.425 -12.194 1.00 89.25 215 ILE A N 1
ATOM 1718 C CA . ILE A 1 215 ? 3.803 -2.072 -11.669 1.00 89.25 215 ILE A CA 1
ATOM 1719 C C . ILE A 1 215 ? 3.944 -0.762 -10.908 1.00 89.25 215 ILE A C 1
ATOM 1721 O O . ILE A 1 215 ? 4.802 -0.651 -10.036 1.00 89.25 215 ILE A O 1
ATOM 1725 N N . ASP A 1 216 ? 3.121 0.225 -11.229 1.00 89.88 216 ASP A N 1
ATOM 1726 C CA . ASP A 1 216 ? 2.979 1.417 -10.398 1.00 89.88 216 ASP A CA 1
ATOM 1727 C C . ASP A 1 216 ? 2.208 1.060 -9.122 1.00 89.88 216 ASP A C 1
ATOM 1729 O O . ASP A 1 216 ? 1.057 0.633 -9.191 1.00 89.88 216 ASP A O 1
ATOM 1733 N N . VAL A 1 217 ? 2.835 1.213 -7.958 1.00 89.25 217 VAL A N 1
ATOM 1734 C CA . VAL A 1 217 ? 2.259 0.767 -6.678 1.00 89.25 217 VAL A CA 1
ATOM 1735 C C . VAL A 1 217 ? 1.126 1.658 -6.168 1.00 89.25 217 VAL A C 1
ATOM 1737 O O . VAL A 1 217 ? 0.433 1.239 -5.247 1.00 89.25 217 VAL A O 1
ATOM 1740 N N . SER A 1 218 ? 0.921 2.861 -6.723 1.00 87.88 218 SER A N 1
ATOM 1741 C CA . SER A 1 218 ? -0.223 3.707 -6.341 1.00 87.88 218 SER A CA 1
ATOM 1742 C C . SER A 1 218 ? -1.441 3.512 -7.239 1.00 87.88 218 SER A C 1
ATOM 1744 O O . SER A 1 218 ? -2.555 3.787 -6.816 1.00 87.88 218 SER A O 1
ATOM 1746 N N . THR A 1 219 ? -1.254 3.047 -8.478 1.00 85.88 219 THR A N 1
ATOM 1747 C CA . THR A 1 219 ? -2.363 2.868 -9.440 1.00 85.88 219 THR A CA 1
ATOM 1748 C C . THR A 1 219 ? -2.606 1.420 -9.853 1.00 85.88 219 THR A C 1
ATOM 1750 O O . THR A 1 219 ? -3.629 1.105 -10.461 1.00 85.88 219 THR A O 1
ATOM 1753 N N . GLY A 1 220 ? -1.658 0.525 -9.582 1.00 85.25 220 GLY A N 1
ATOM 1754 C CA . GLY A 1 220 ? -1.687 -0.871 -10.007 1.00 85.25 220 GLY A CA 1
ATOM 1755 C C . GLY A 1 220 ? -1.511 -1.053 -11.518 1.00 85.25 220 GLY A C 1
ATOM 1756 O O . GLY A 1 220 ? -1.660 -2.168 -12.021 1.00 85.25 220 GLY A O 1
ATOM 1757 N N . LYS A 1 221 ? -1.222 0.022 -12.267 1.00 87.75 221 LYS A N 1
ATOM 1758 C CA . LYS A 1 221 ? -1.024 -0.032 -13.719 1.00 87.75 221 LYS A CA 1
ATOM 1759 C C . LYS A 1 221 ? 0.308 -0.691 -14.058 1.00 87.75 221 LYS A C 1
ATOM 1761 O O . LYS A 1 221 ? 1.328 -0.442 -13.418 1.00 87.75 221 LYS A O 1
ATOM 1766 N N . GLN A 1 222 ? 0.284 -1.510 -15.103 1.00 89.38 222 GLN A N 1
ATOM 1767 C CA . GLN A 1 222 ? 1.445 -2.228 -15.610 1.00 89.38 222 GLN A CA 1
ATOM 1768 C C . GLN A 1 222 ? 2.087 -1.490 -16.784 1.00 89.38 222 GLN A C 1
ATOM 1770 O O . GLN A 1 222 ? 1.399 -1.024 -17.691 1.00 89.38 222 GLN A O 1
ATOM 1775 N N . TYR A 1 223 ? 3.417 -1.444 -16.791 1.00 90.31 223 TYR A N 1
ATOM 1776 C CA . TYR A 1 223 ? 4.220 -0.814 -17.834 1.00 90.31 223 TYR A CA 1
ATOM 1777 C C . TYR A 1 223 ? 5.413 -1.692 -18.215 1.00 90.31 223 TYR A C 1
ATOM 1779 O O . TYR A 1 223 ? 5.860 -2.549 -17.452 1.00 90.31 223 TYR A O 1
ATOM 1787 N N . ALA A 1 224 ? 5.973 -1.444 -19.397 1.00 90.62 224 ALA A N 1
ATOM 1788 C CA . ALA A 1 224 ? 7.246 -2.019 -19.805 1.00 90.62 224 ALA A CA 1
ATOM 1789 C C . ALA A 1 224 ? 8.382 -1.029 -19.502 1.00 90.62 224 ALA A C 1
ATOM 1791 O O . ALA A 1 224 ? 8.489 0.016 -20.142 1.00 90.62 224 ALA A O 1
ATOM 1792 N N . GLN A 1 225 ? 9.260 -1.361 -18.555 1.00 89.81 225 GLN A N 1
ATOM 1793 C CA . GLN A 1 225 ? 10.478 -0.598 -18.295 1.00 89.81 225 GLN A CA 1
ATOM 1794 C C . GLN A 1 225 ? 11.624 -1.142 -19.144 1.00 89.81 225 GLN A C 1
ATOM 1796 O O . GLN A 1 225 ? 12.073 -2.275 -18.953 1.00 89.81 225 GLN A O 1
ATOM 1801 N N . LYS A 1 226 ? 12.146 -0.305 -20.042 1.00 89.69 226 LYS A N 1
ATOM 1802 C CA . LYS A 1 226 ? 13.364 -0.581 -20.806 1.00 89.69 226 LYS A CA 1
ATOM 1803 C C . LYS A 1 226 ? 14.583 -0.052 -20.048 1.00 89.69 226 LYS A C 1
ATOM 1805 O O . LYS A 1 226 ? 14.688 1.138 -19.776 1.00 89.69 226 LYS A O 1
ATOM 1810 N N . GLU A 1 227 ? 15.508 -0.941 -19.709 1.00 88.19 227 GLU A N 1
ATOM 1811 C CA . GLU A 1 227 ? 16.759 -0.630 -19.017 1.00 88.19 227 GLU A CA 1
ATOM 1812 C C . GLU A 1 227 ? 17.945 -0.872 -19.958 1.00 88.19 227 GLU A C 1
ATOM 1814 O O . GLU A 1 227 ? 18.209 -2.007 -20.367 1.00 88.19 227 GLU A O 1
ATOM 1819 N N . PHE A 1 228 ? 18.658 0.196 -20.311 1.00 86.06 228 PHE A N 1
ATOM 1820 C CA . PHE A 1 228 ? 19.825 0.147 -21.191 1.00 86.06 228 PHE A CA 1
ATOM 1821 C C . PHE A 1 228 ? 21.085 -0.203 -20.397 1.00 86.06 228 PHE A C 1
ATOM 1823 O O . PHE A 1 228 ? 21.383 0.448 -19.401 1.00 86.06 228 PHE A O 1
ATOM 1830 N N . HIS A 1 229 ? 21.843 -1.205 -20.847 1.00 79.94 229 HIS A N 1
ATOM 1831 C CA . HIS A 1 229 ? 23.077 -1.637 -20.165 1.00 79.94 229 HIS A CA 1
ATOM 1832 C C . HIS A 1 229 ? 24.323 -1.620 -21.057 1.00 79.94 229 HIS A C 1
ATOM 1834 O O . HIS A 1 229 ? 25.430 -1.835 -20.572 1.00 79.94 229 HIS A O 1
ATOM 1840 N N . SER A 1 230 ? 24.158 -1.393 -22.361 1.00 73.44 230 SER A N 1
ATOM 1841 C CA . SER A 1 230 ? 25.262 -1.425 -23.329 1.00 73.44 230 SER A CA 1
ATOM 1842 C C . SER A 1 230 ? 25.178 -0.304 -24.367 1.00 73.44 230 SER A C 1
ATOM 1844 O O . SER A 1 230 ? 25.834 -0.389 -25.400 1.00 73.44 230 SER A O 1
ATOM 1846 N N . MET A 1 231 ? 24.385 0.746 -24.107 1.00 74.06 231 MET A N 1
ATOM 1847 C CA . MET A 1 231 ? 24.302 1.920 -24.980 1.00 74.06 231 MET A CA 1
ATOM 1848 C C . MET A 1 231 ? 25.011 3.146 -24.388 1.00 74.06 231 MET A C 1
ATOM 1850 O O . MET A 1 231 ? 24.886 3.392 -23.186 1.00 74.06 231 MET A O 1
ATOM 1854 N N . PRO A 1 232 ? 25.713 3.947 -25.217 1.00 80.50 232 PRO A N 1
ATOM 1855 C CA . PRO A 1 232 ? 26.258 5.233 -24.796 1.00 80.50 232 PRO A CA 1
ATOM 1856 C C . PRO A 1 232 ? 25.150 6.175 -24.313 1.00 80.50 232 PRO A C 1
ATOM 1858 O O . PRO A 1 232 ? 24.096 6.271 -24.940 1.00 80.50 232 PRO A O 1
ATOM 1861 N N . GLN A 1 233 ? 25.413 6.941 -23.252 1.00 78.56 233 GLN A N 1
ATOM 1862 C CA . GLN A 1 233 ? 24.428 7.837 -22.629 1.00 78.56 233 GLN A CA 1
ATOM 1863 C C . GLN A 1 233 ? 23.808 8.840 -23.620 1.00 78.56 233 GLN A C 1
ATOM 1865 O O . GLN A 1 233 ? 22.614 9.114 -23.552 1.00 78.56 233 GLN A O 1
ATOM 1870 N N . GLN A 1 234 ? 24.586 9.336 -24.588 1.00 77.12 234 GLN A N 1
ATOM 1871 C CA . GLN A 1 234 ? 24.094 10.228 -25.646 1.00 77.12 234 GLN A CA 1
ATOM 1872 C C . GLN A 1 234 ? 23.081 9.553 -26.587 1.00 77.12 234 GLN A C 1
ATOM 1874 O O . GLN A 1 234 ? 22.132 10.200 -27.021 1.00 77.12 234 GLN A O 1
ATOM 1879 N N . ALA A 1 235 ? 23.258 8.263 -26.890 1.00 75.69 235 ALA A N 1
ATOM 1880 C CA . ALA A 1 235 ? 22.315 7.506 -27.711 1.00 75.69 235 ALA A CA 1
ATOM 1881 C C . ALA A 1 235 ? 21.006 7.255 -26.947 1.00 75.69 235 ALA A C 1
ATOM 1883 O O . ALA A 1 235 ? 19.929 7.449 -27.502 1.00 75.69 235 ALA A O 1
ATOM 1884 N N . THR A 1 236 ? 21.103 6.940 -25.651 1.00 75.81 236 THR A N 1
ATOM 1885 C CA . THR A 1 236 ? 19.941 6.804 -24.761 1.00 75.81 236 THR A CA 1
ATOM 1886 C C . THR A 1 236 ? 19.137 8.103 -24.665 1.00 75.81 236 THR A C 1
ATOM 1888 O O . THR A 1 236 ? 17.914 8.073 -24.748 1.00 75.81 236 THR A O 1
ATOM 1891 N N . LEU A 1 237 ? 19.806 9.253 -24.517 1.00 80.06 237 LEU A N 1
ATOM 1892 C CA . LEU A 1 237 ? 19.133 10.555 -24.445 1.00 80.06 237 LEU A CA 1
ATOM 1893 C C . LEU A 1 237 ? 18.418 10.908 -25.753 1.00 80.06 237 LEU A C 1
ATOM 1895 O O . LEU A 1 237 ? 17.282 11.366 -25.701 1.00 80.06 237 LEU A O 1
ATOM 1899 N N . ARG A 1 238 ? 19.041 10.634 -26.907 1.00 81.06 238 ARG A N 1
ATOM 1900 C CA . ARG A 1 238 ? 18.395 10.810 -28.217 1.00 81.06 238 ARG A CA 1
ATOM 1901 C C . ARG A 1 238 ? 17.170 9.917 -28.382 1.00 81.06 238 ARG A C 1
ATOM 1903 O O . ARG A 1 238 ? 16.151 10.380 -28.874 1.00 81.06 238 ARG A O 1
ATOM 1910 N N . GLU A 1 239 ? 17.253 8.652 -27.971 1.00 80.12 239 GLU A N 1
ATOM 1911 C CA . GLU A 1 239 ? 16.102 7.745 -28.039 1.00 80.12 239 GLU A CA 1
ATOM 1912 C C . GLU A 1 239 ? 14.949 8.243 -27.153 1.00 80.12 239 GLU A C 1
ATOM 1914 O O . GLU A 1 239 ? 13.807 8.264 -27.597 1.00 80.12 239 GLU A O 1
ATOM 1919 N N . ILE A 1 240 ? 15.243 8.721 -25.938 1.00 82.50 240 ILE A N 1
ATOM 1920 C CA . ILE A 1 240 ? 14.235 9.328 -25.052 1.00 82.50 240 ILE A CA 1
ATOM 1921 C C . ILE A 1 240 ? 13.625 10.589 -25.676 1.00 82.50 240 ILE A C 1
ATOM 1923 O O . ILE A 1 240 ? 12.432 10.818 -25.519 1.00 82.50 240 ILE A O 1
ATOM 1927 N N . GLU A 1 241 ? 14.422 11.415 -26.352 1.00 82.25 241 GLU A N 1
ATOM 1928 C CA . GLU A 1 241 ? 13.951 12.648 -26.993 1.00 82.25 241 GLU A CA 1
ATOM 1929 C C . GLU A 1 241 ? 13.023 12.377 -28.184 1.00 82.25 241 GLU A C 1
ATOM 1931 O O . GLU A 1 241 ? 12.051 13.097 -28.358 1.00 82.25 241 GLU A O 1
ATOM 1936 N N . ILE A 1 242 ? 13.273 11.314 -28.954 1.00 83.44 242 ILE A N 1
ATOM 1937 C CA . ILE A 1 242 ? 12.421 10.911 -30.088 1.00 83.44 242 ILE A CA 1
ATOM 1938 C C . ILE A 1 242 ? 11.081 10.3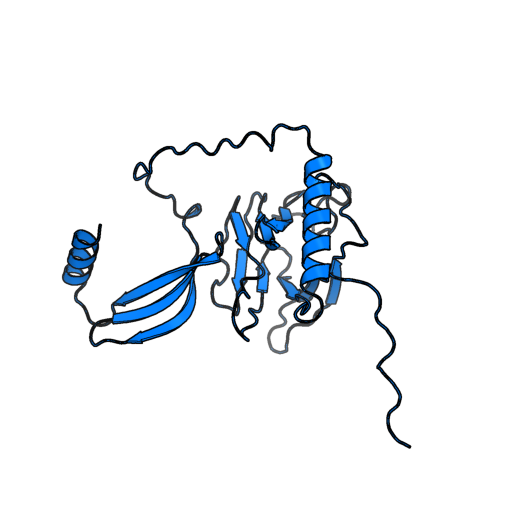19 -29.621 1.00 83.44 242 ILE A C 1
ATOM 1940 O O . ILE A 1 242 ? 10.092 10.387 -30.345 1.00 83.44 242 ILE A O 1
ATOM 1944 N N . LEU A 1 243 ? 11.057 9.694 -28.441 1.00 76.12 243 LEU A N 1
ATOM 1945 C CA . LEU A 1 243 ? 9.878 9.006 -27.902 1.00 76.12 243 LEU A CA 1
ATOM 1946 C C . LEU A 1 243 ? 8.953 9.909 -27.065 1.00 76.12 243 LEU A C 1
ATOM 1948 O O . LEU A 1 243 ? 7.934 9.417 -26.579 1.00 76.12 243 LEU A O 1
ATOM 1952 N N . LYS A 1 244 ? 9.319 11.178 -26.857 1.00 64.00 244 LYS A N 1
ATOM 1953 C CA . LYS A 1 244 ? 8.485 12.192 -26.193 1.00 64.00 244 LYS A CA 1
ATOM 1954 C C . LYS A 1 244 ? 7.586 12.902 -27.194 1.00 64.00 244 LYS A C 1
ATOM 1956 O O . LYS A 1 244 ? 6.449 13.218 -26.786 1.00 64.00 244 LYS A O 1
#

Solvent-accessible surface area (backbone atoms only — not comparable to full-atom values): 14593 Å² total; per-residue (Å²): 144,83,86,91,78,86,86,69,81,76,80,86,74,88,43,42,45,36,36,34,39,24,46,81,50,95,89,68,66,75,53,67,78,46,76,47,76,48,36,80,91,59,69,41,86,44,59,65,42,58,44,25,30,13,50,29,75,91,75,17,66,42,63,54,88,40,66,95,89,39,62,62,27,52,59,23,34,31,48,46,65,48,99,85,70,40,41,27,36,43,28,66,23,89,72,26,41,17,60,25,50,68,74,70,40,78,67,62,67,31,50,70,42,54,39,50,69,55,80,63,80,86,62,99,59,79,71,50,33,35,41,41,48,61,64,40,83,64,38,36,38,36,54,44,77,68,88,46,87,93,45,50,68,64,37,52,55,50,52,51,51,50,54,50,50,32,56,71,61,45,75,82,66,80,74,60,76,77,74,69,88,69,72,88,68,92,62,86,72,54,81,77,74,52,85,52,71,46,80,74,46,79,75,47,75,60,94,43,33,37,30,26,37,27,30,29,40,66,76,70,49,75,46,80,47,77,48,72,81,68,62,59,68,70,59,54,51,51,54,55,63,74,73,107

InterPro domains:
  IPR000253 Forkhead-associated (FHA) domain [PF00498] (52-99)
  IPR000253 Forkhead-associated (FHA) domain [PS50006] (51-104)
  IPR000719 Protein kinase domain [PS50011] (197-244)
  IPR008984 SMAD/FHA domain superfamily [SSF49879] (49-99)
  IPR011009 Protein kinase-like domain superfamily [SSF56112] (197-244)

Sequence (244 aa):
MCMATYLTLIRDTAFKIIIEFGSLLMGAGFLFTHRIKLEFSQPPKNPAKDFSFGRNLRQCDVVLDAGHGSRISNVHFYVTFDHHRNIILIDESTHGTAVTYSNQISREMRRNFEWILDLNREGDRLWEVEVYVPNLKGLSLNLVFSDHSTCKEEYSARVDRFLANCLSTLPPLHLIGLDSPTADASTAMTPRKQPIYLRERKTGSGALARVYLVIDVSTGKQYAQKEFHSMPQQATLREIEILK

Foldseek 3Di:
DDDPDDPDDPPDFLWWWWWFWFADDPPDDTDGDDIDTDTLVDADPDLLAAQWEWCAPNHHPHHLDDDPPFQTDNTAWHWAADPVRFIKIFGQGPFAKDKDWQNPRPDPGAHRAMFRQALPDDDPDDTFIWIDDPRSVRIIITTDTDDCVPPVPVSVVSSVVSVVSNCVSDDCPVVPPPPPPPDDPPDPDDPNRDFDWDFDAFPDDDPFWTWTWIARRRPSDIDIDTGGDHDDPVVVVVVVVVVD

Organism: Talaromyces stipitatus (strain ATCC 10500 / CBS 375.48 / QM 6759 / NRRL 1006) (NCBI:txid441959)

Mean predicted aligned error: 12.86 Å

Nearest PDB structures (foldseek):
  1wbp-assembly1_A  TM=8.766E-01  e=3.582E-01  Homo sapiens
  6l24-assembly1_A  TM=9.267E-01  e=6.224E-01  Homo sapiens
  4c59-assembly1_A  TM=7.891E-01  e=3.582E-01  Homo sapiens
  8uvy-assembly1_A  TM=1.993E-01  e=1.165E-02  Homo sapiens
  8uw2-assembly1_A  TM=2.125E-01  e=2.139E-02  Homo sapiens

Secondary structure (DSSP, 8-state):
-----S-------S--EEEEEEEE-TTS-EEEEEEEEE-TTS--SSTTS-EEEES-TTT-SEE----TT----SS-EEEEE-TT--EEEEE--SS-BEEEETTSSTT--BSS-EEES---SSSS----EEEE-TTSTTEEEEEEPPP-TTSHHHHHHHHHHHHHHHHHTS-TTTTS--------------GGGS--EEEEEEEEE-SSEEEEEEEETTT--EEEEEEESSS-HHHHHHHHHHT-

Radius of gyration: 21.15 Å; Cα contacts (8 Å, |Δi|>4): 426; chains: 1; bounding box: 49×66×54 Å